Protein AF-A0A8H3G8B2-F1 (afdb_monomer_lite)

pLDDT: mean 86.86, std 11.53, range [39.0, 98.19]

Sequence (282 aa):
MTSINDLHWTSPAAVLTSGQLRQCTKSRAEVMMSVVGATTWYEDYVSKHKHAPPEDNLVLGFYPAAFLKEASQKIGLTFFTAIACDMRFAQGVILLVNNEWKFIDDRKPVGSMLPFTSSKTYIVLPHRIGFSVYSHPAVKTWNLRDDASVCIKQAGVLTPGCFKSPSDHEYNPLKQDILRAPVPIQENVMTLDSEIEGFSGNLEEWLASFSNPQQAPNVAVCLYQQTFYDKGTPAPQTGLLLKELGTVRKTGQKVMLKIGVYLANCRATWDVESTEVDWIVM

Structure (mmCIF, N/CA/C/O backbone):
data_AF-A0A8H3G8B2-F1
#
_entry.id   AF-A0A8H3G8B2-F1
#
loop_
_atom_site.group_PDB
_atom_site.id
_atom_site.type_symbol
_atom_site.label_atom_id
_atom_site.label_alt_id
_atom_site.label_comp_id
_atom_site.label_asym_id
_atom_site.label_entity_id
_atom_site.label_seq_id
_atom_site.pdbx_PDB_ins_code
_atom_site.Cartn_x
_atom_site.Cartn_y
_atom_site.Cartn_z
_atom_site.occupancy
_atom_site.B_iso_or_equiv
_atom_site.auth_seq_id
_atom_site.auth_comp_id
_atom_site.auth_asym_id
_atom_site.auth_atom_id
_atom_site.pdbx_PDB_model_num
ATOM 1 N N . MET A 1 1 ? 16.736 2.406 15.135 1.00 39.00 1 MET A N 1
ATOM 2 C CA . MET A 1 1 ? 16.768 3.156 16.409 1.00 39.00 1 MET A CA 1
ATOM 3 C C . MET A 1 1 ? 16.480 4.608 16.055 1.00 39.00 1 MET A C 1
ATOM 5 O O . MET A 1 1 ? 17.323 5.227 15.428 1.00 39.00 1 MET A O 1
ATOM 9 N N . THR A 1 2 ? 15.266 5.101 16.292 1.00 46.50 2 THR A N 1
ATOM 10 C CA . THR A 1 2 ? 14.891 6.502 16.018 1.00 46.50 2 THR A CA 1
ATOM 11 C C . THR A 1 2 ? 15.427 7.384 17.142 1.00 46.50 2 THR A C 1
ATOM 13 O O . THR A 1 2 ? 15.156 7.100 18.311 1.00 46.50 2 THR A O 1
ATOM 16 N N . SER A 1 3 ? 16.209 8.413 16.813 1.00 51.75 3 SER A N 1
ATOM 17 C CA . SER A 1 3 ? 16.668 9.395 17.797 1.00 51.75 3 SER A CA 1
ATOM 18 C C . SER A 1 3 ? 15.472 10.220 18.277 1.00 51.75 3 SER A C 1
ATOM 20 O O . SER A 1 3 ? 14.523 10.436 17.525 1.00 51.75 3 SER A O 1
ATOM 22 N N . ILE A 1 4 ? 15.499 10.721 19.516 1.00 54.47 4 ILE A N 1
ATOM 23 C CA . ILE A 1 4 ? 14.430 11.590 20.049 1.00 54.47 4 ILE A CA 1
ATOM 24 C C . ILE A 1 4 ? 14.241 12.854 19.186 1.00 54.47 4 ILE A C 1
ATOM 26 O O . ILE A 1 4 ? 13.159 13.432 19.145 1.00 54.47 4 ILE A O 1
ATOM 30 N N . ASN A 1 5 ? 15.282 13.236 18.441 1.00 52.12 5 ASN A N 1
ATOM 31 C CA . ASN A 1 5 ? 15.269 14.365 17.519 1.00 52.12 5 ASN A CA 1
ATOM 32 C C . ASN A 1 5 ? 14.421 14.103 16.262 1.00 52.12 5 ASN A C 1
ATOM 34 O O . ASN A 1 5 ? 13.980 15.058 15.631 1.00 52.12 5 ASN A O 1
ATOM 38 N N . ASP A 1 6 ? 14.112 12.847 15.931 1.00 60.94 6 ASP A N 1
ATOM 39 C CA . ASP A 1 6 ? 13.360 12.476 14.723 1.00 60.94 6 ASP A CA 1
ATOM 40 C C . ASP A 1 6 ? 11.836 12.447 14.955 1.00 60.94 6 ASP A C 1
ATOM 42 O 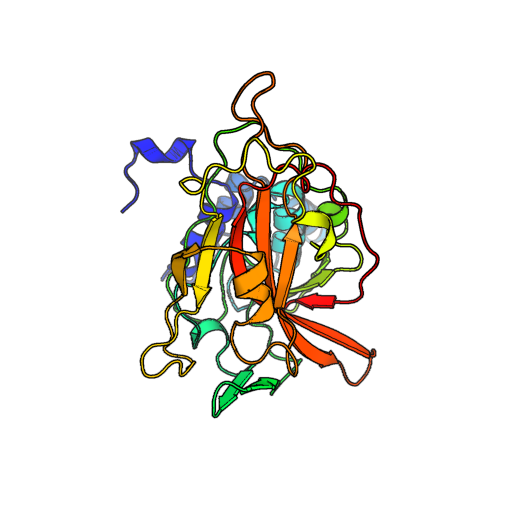O . ASP A 1 6 ? 11.057 12.178 14.037 1.00 60.94 6 ASP A O 1
ATOM 46 N N . LEU A 1 7 ? 11.379 12.753 16.179 1.00 61.06 7 LEU A N 1
ATOM 47 C CA . LEU A 1 7 ? 9.963 12.655 16.555 1.00 61.06 7 LEU A CA 1
ATOM 48 C C . LEU A 1 7 ? 9.063 13.540 15.680 1.00 61.06 7 LEU A C 1
ATOM 50 O O . LEU A 1 7 ? 7.975 13.129 15.291 1.00 61.06 7 LEU A O 1
ATOM 54 N N . HIS A 1 8 ? 9.540 14.732 15.315 1.00 65.25 8 HIS A N 1
ATOM 55 C CA . HIS A 1 8 ? 8.794 15.686 14.487 1.00 65.25 8 HIS A CA 1
ATOM 56 C C . HIS A 1 8 ? 8.632 15.249 13.016 1.00 65.25 8 HIS A C 1
ATOM 58 O O . HIS A 1 8 ? 7.778 15.781 12.301 1.00 65.25 8 HIS A O 1
ATOM 64 N N . TRP A 1 9 ? 9.407 14.253 12.576 1.00 67.56 9 TRP A N 1
ATOM 65 C CA . TRP A 1 9 ? 9.310 13.638 11.247 1.00 67.56 9 TRP A CA 1
ATOM 66 C C . TRP A 1 9 ? 8.486 12.350 11.235 1.00 67.56 9 TRP A C 1
ATOM 68 O O . TRP A 1 9 ? 8.230 11.790 10.167 1.00 67.56 9 TRP A O 1
ATOM 78 N N . THR A 1 10 ? 8.057 11.875 12.405 1.00 77.69 10 THR A N 1
ATOM 79 C CA . THR A 1 10 ? 7.305 10.627 12.519 1.00 77.69 10 THR A CA 1
ATOM 80 C C . THR A 1 10 ? 5.878 10.850 12.028 1.00 77.69 10 THR A C 1
ATOM 82 O O . THR A 1 10 ? 5.129 11.654 12.581 1.00 77.69 10 THR A O 1
ATOM 85 N N . SER A 1 11 ? 5.492 10.149 10.962 1.00 85.56 11 SER A N 1
ATOM 86 C CA . SER A 1 11 ? 4.111 10.179 10.483 1.00 85.56 11 SER A CA 1
ATOM 87 C C . SER A 1 11 ? 3.182 9.487 11.494 1.00 85.56 11 SER A C 1
ATOM 89 O O . SER A 1 11 ? 3.596 8.530 12.156 1.00 85.56 11 SER A O 1
ATOM 91 N N . PRO A 1 12 ? 1.903 9.885 11.596 1.00 88.56 12 PRO A N 1
ATOM 92 C CA . PRO A 1 12 ? 0.938 9.152 12.416 1.00 88.56 12 PRO A CA 1
ATOM 93 C C . PRO A 1 12 ? 0.827 7.662 12.037 1.00 88.56 12 PRO A C 1
ATOM 95 O O . PRO A 1 12 ? 0.619 6.813 12.902 1.00 88.56 12 PRO A O 1
ATOM 98 N N . ALA A 1 13 ? 1.048 7.316 10.763 1.00 89.62 13 ALA A N 1
ATOM 99 C CA . ALA A 1 13 ? 1.085 5.928 10.303 1.00 89.62 13 ALA A CA 1
ATOM 100 C C . ALA A 1 13 ? 2.245 5.127 10.926 1.00 89.62 13 ALA A C 1
ATOM 102 O O . ALA A 1 13 ? 2.063 3.968 11.291 1.00 89.62 13 ALA A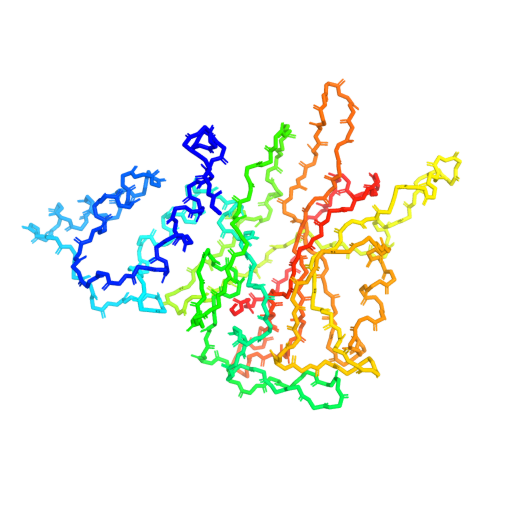 O 1
ATOM 103 N N . ALA A 1 14 ? 3.412 5.744 11.136 1.00 89.50 14 ALA A N 1
ATOM 104 C CA . ALA A 1 14 ? 4.551 5.095 11.788 1.00 89.50 14 ALA A CA 1
ATOM 105 C C . ALA A 1 14 ? 4.279 4.739 13.263 1.00 89.50 14 ALA A C 1
ATOM 107 O O . ALA A 1 14 ? 4.843 3.774 13.791 1.00 89.50 14 ALA A O 1
ATOM 108 N N . VAL A 1 15 ? 3.375 5.468 13.929 1.00 89.19 15 VAL A N 1
ATOM 109 C CA . VAL A 1 15 ? 2.916 5.130 15.286 1.00 89.19 15 VAL A CA 1
ATOM 110 C C . VAL A 1 15 ? 2.114 3.829 15.270 1.00 89.19 15 VAL A C 1
ATOM 112 O O . VAL A 1 15 ? 2.304 2.991 16.154 1.00 89.19 15 VAL A O 1
ATOM 115 N N . LEU A 1 16 ? 1.278 3.623 14.246 1.00 90.69 16 LEU A N 1
ATOM 116 C CA . LEU A 1 16 ? 0.542 2.371 14.044 1.00 90.69 16 LEU A CA 1
ATOM 117 C C . LEU A 1 16 ? 1.490 1.203 13.753 1.00 90.69 16 LEU A C 1
ATOM 119 O O . LEU A 1 16 ? 1.361 0.148 14.369 1.00 90.69 16 LEU A O 1
ATOM 123 N N . THR A 1 17 ? 2.507 1.410 12.912 1.00 89.25 17 THR A N 1
ATOM 124 C CA . THR A 1 17 ? 3.545 0.396 12.658 1.00 89.25 17 THR A CA 1
ATOM 125 C C . THR A 1 17 ? 4.297 0.010 13.924 1.00 89.25 17 THR A C 1
ATOM 127 O O . THR A 1 17 ? 4.488 -1.168 14.218 1.00 89.25 17 THR A O 1
ATOM 130 N N . SER A 1 18 ? 4.658 0.996 14.746 1.00 85.38 18 SER A N 1
ATOM 131 C CA . SER A 1 18 ? 5.301 0.748 16.042 1.00 85.38 18 SER A CA 1
ATOM 132 C C . SER A 1 18 ? 4.390 -0.005 17.021 1.00 85.38 18 SER A C 1
ATOM 134 O O . SER A 1 18 ? 4.861 -0.579 18.004 1.00 85.38 18 SER A O 1
ATOM 136 N N . GLY A 1 19 ? 3.079 -0.014 16.770 1.00 82.25 19 GLY A N 1
ATOM 137 C CA . GLY A 1 19 ? 2.109 -0.813 17.504 1.00 82.25 19 GLY A CA 1
ATOM 138 C C . GLY A 1 19 ? 2.283 -2.316 17.325 1.00 82.25 19 GLY A C 1
ATOM 139 O O . GLY A 1 19 ? 2.116 -3.051 18.296 1.00 82.25 19 GLY A O 1
ATOM 140 N N . GLN A 1 20 ? 2.690 -2.766 16.136 1.00 82.44 20 GLN A N 1
ATOM 141 C CA . GLN A 1 20 ? 2.867 -4.187 15.831 1.00 82.44 20 GLN A CA 1
ATOM 142 C C . GLN A 1 20 ? 3.978 -4.845 16.662 1.00 82.44 20 GLN A C 1
ATOM 144 O O . GLN A 1 20 ? 3.892 -6.021 17.005 1.00 82.44 20 GLN A O 1
ATOM 149 N N . LEU A 1 21 ? 5.018 -4.089 17.018 1.00 78.00 21 LEU A N 1
ATOM 150 C CA . LEU A 1 21 ? 6.176 -4.595 17.766 1.00 78.00 21 LEU A CA 1
ATOM 151 C C . LEU A 1 21 ? 5.922 -4.725 19.277 1.00 78.00 21 LEU A C 1
ATOM 153 O O . LEU A 1 21 ? 6.837 -5.025 20.046 1.00 78.00 21 LEU A O 1
ATOM 157 N N . ARG A 1 22 ? 4.699 -4.458 19.739 1.00 73.19 22 ARG A N 1
ATOM 158 C CA . ARG A 1 22 ? 4.387 -4.412 21.168 1.00 73.19 22 ARG A CA 1
ATOM 159 C C . ARG A 1 22 ? 4.204 -5.807 21.756 1.00 73.19 22 ARG A C 1
ATOM 161 O O . ARG A 1 22 ? 3.664 -6.708 21.129 1.00 73.19 22 ARG A O 1
ATOM 168 N N . GLN A 1 23 ? 4.608 -5.938 23.018 1.00 67.75 23 GLN A N 1
ATOM 169 C CA . GLN A 1 23 ? 4.431 -7.148 23.832 1.00 67.75 23 GLN A CA 1
ATOM 170 C C . GLN A 1 23 ? 3.303 -7.008 24.872 1.00 67.75 23 GLN A C 1
ATOM 172 O O . GLN A 1 23 ? 2.973 -7.964 25.568 1.00 67.75 23 GLN A O 1
ATOM 177 N N . CYS A 1 24 ? 2.715 -5.816 25.008 1.00 64.75 24 CYS A N 1
ATOM 178 C CA . CYS A 1 24 ? 1.677 -5.542 26.001 1.00 64.75 24 CYS A CA 1
ATOM 179 C C . CYS A 1 24 ? 0.289 -5.949 25.486 1.00 64.75 24 CYS A C 1
ATOM 181 O O . CYS A 1 24 ? -0.080 -5.584 24.376 1.00 64.75 24 CYS A O 1
ATOM 183 N N . THR A 1 25 ? -0.501 -6.612 26.334 1.00 63.09 25 THR A N 1
ATOM 184 C CA . THR A 1 25 ? -1.836 -7.158 26.013 1.00 63.09 25 THR A CA 1
ATOM 185 C C . THR A 1 25 ? -3.014 -6.308 26.508 1.00 63.09 25 THR A C 1
ATOM 187 O O . THR A 1 25 ? -4.161 -6.705 26.346 1.00 63.09 25 THR A O 1
ATOM 190 N N . LYS A 1 26 ? -2.762 -5.161 27.157 1.00 67.44 26 LYS A N 1
ATOM 191 C CA . LYS A 1 26 ? -3.815 -4.283 27.705 1.00 67.44 26 LYS A CA 1
ATOM 192 C C . LYS A 1 26 ? -4.237 -3.200 26.708 1.00 67.44 26 LYS A C 1
ATOM 194 O O . LYS A 1 26 ? -3.379 -2.649 26.014 1.00 67.44 26 LYS A O 1
ATOM 199 N N . SER A 1 27 ? -5.518 -2.827 26.759 1.00 61.59 27 SER A N 1
ATOM 200 C CA . SER A 1 27 ? -6.115 -1.765 25.944 1.00 61.59 27 SER A CA 1
ATOM 201 C C . SER A 1 27 ? -5.362 -0.437 26.064 1.00 61.59 27 SER A C 1
ATOM 203 O O . SER A 1 27 ? -5.154 0.096 27.157 1.00 61.59 27 SER A O 1
ATOM 205 N N . ARG A 1 28 ? -4.931 0.096 24.917 1.00 67.31 28 ARG A N 1
ATOM 206 C CA . ARG A 1 28 ? -4.391 1.460 24.754 1.00 67.31 28 ARG A CA 1
ATOM 207 C C . ARG A 1 28 ? -4.939 2.130 23.504 1.00 67.31 28 ARG A C 1
ATOM 209 O O . ARG A 1 28 ? -4.284 3.020 22.953 1.00 67.31 28 ARG A O 1
ATOM 216 N N . ALA A 1 29 ? -6.114 1.689 23.055 1.00 69.19 29 ALA A N 1
ATOM 217 C CA . ALA A 1 29 ? -6.798 2.315 21.938 1.00 69.19 29 ALA A CA 1
ATOM 218 C C . ALA A 1 29 ? -6.823 3.838 22.150 1.00 69.19 29 ALA A C 1
ATOM 220 O O . ALA A 1 29 ? -6.383 4.563 21.269 1.00 69.19 29 ALA A O 1
ATOM 221 N N . GLU A 1 30 ? -7.163 4.308 23.360 1.00 72.06 30 GLU A N 1
ATOM 222 C CA . GLU A 1 30 ? -7.220 5.734 23.748 1.00 72.06 30 GLU A CA 1
ATOM 223 C C . GLU A 1 30 ? -5.955 6.534 23.409 1.00 72.06 30 GLU A C 1
ATOM 225 O O . GLU A 1 30 ? -6.019 7.560 22.730 1.00 72.06 30 GLU A O 1
ATOM 230 N N . VAL A 1 31 ? -4.781 6.027 23.793 1.00 79.12 31 VAL A N 1
ATOM 231 C CA . VAL A 1 31 ? -3.506 6.721 23.556 1.00 79.12 31 VAL A CA 1
ATOM 232 C C . VAL A 1 31 ? -3.155 6.738 22.068 1.00 79.12 31 VAL A C 1
ATOM 234 O O . VAL A 1 31 ? -2.718 7.760 21.546 1.00 79.12 31 VAL A O 1
ATOM 237 N N . MET A 1 32 ? -3.349 5.617 21.367 1.00 84.12 32 MET A N 1
ATOM 238 C CA . MET A 1 32 ? -3.035 5.532 19.934 1.00 84.12 32 MET A CA 1
ATOM 239 C C . MET A 1 32 ? -3.980 6.398 19.102 1.00 84.12 32 MET A C 1
ATOM 241 O O . MET A 1 32 ? -3.535 7.080 18.183 1.00 84.12 32 MET A O 1
ATOM 245 N N . MET A 1 33 ? -5.264 6.413 19.460 1.00 83.88 33 MET A N 1
ATOM 246 C CA . MET A 1 33 ? -6.271 7.269 18.845 1.00 83.88 33 MET A CA 1
ATOM 247 C C . MET A 1 33 ? -5.938 8.741 18.994 1.00 83.88 33 MET A C 1
ATOM 249 O O . MET A 1 33 ? -6.015 9.467 18.009 1.00 83.88 33 MET A O 1
ATOM 253 N N . SER A 1 34 ? -5.528 9.170 20.191 1.00 84.69 34 SER A N 1
ATOM 254 C CA . SER A 1 34 ? -5.152 10.561 20.439 1.00 84.69 34 SER A CA 1
ATOM 255 C C . SER A 1 34 ? -3.981 10.996 19.553 1.00 84.69 34 SER A C 1
ATOM 257 O O . SER A 1 34 ? -4.050 12.040 18.911 1.00 84.69 34 SER A O 1
ATOM 259 N N . VAL A 1 35 ? -2.944 10.158 19.437 1.00 86.62 35 VAL A N 1
ATOM 260 C CA . VAL A 1 35 ? -1.758 10.464 18.618 1.00 86.62 35 VAL A CA 1
ATOM 261 C C . VAL A 1 35 ? -2.081 10.492 17.122 1.00 86.62 35 VAL A C 1
ATOM 263 O O . VAL A 1 35 ? -1.561 11.332 16.392 1.00 86.62 35 VAL A O 1
ATOM 266 N N . VAL A 1 36 ? -2.940 9.585 16.655 1.00 89.50 36 VAL A N 1
ATOM 267 C CA . VAL A 1 36 ? -3.378 9.540 15.251 1.00 89.50 36 VAL A CA 1
ATOM 268 C C . VAL A 1 36 ? -4.429 10.615 14.941 1.00 89.50 36 VAL A C 1
ATOM 270 O O . VAL A 1 36 ? -4.658 10.948 13.780 1.00 89.50 36 VAL A O 1
ATOM 273 N N . GLY A 1 37 ? -5.068 11.169 15.971 1.00 91.00 37 GLY A N 1
ATOM 274 C CA . GLY A 1 37 ? -6.208 12.069 15.851 1.00 91.00 37 GLY A CA 1
ATOM 275 C C . GLY A 1 37 ? -7.513 11.359 15.480 1.00 91.00 37 GLY A C 1
ATOM 276 O O . GLY A 1 37 ? -8.455 12.033 15.075 1.00 91.00 37 GLY A O 1
ATOM 277 N N . ALA A 1 38 ? -7.590 10.028 15.592 1.00 93.12 38 ALA A N 1
ATOM 278 C CA . ALA A 1 38 ? -8.752 9.217 15.216 1.00 93.12 38 ALA A CA 1
ATOM 279 C C . ALA A 1 38 ? -9.595 8.804 16.438 1.00 93.12 38 ALA A C 1
ATOM 281 O O . ALA A 1 38 ? -9.599 7.637 16.834 1.00 93.12 38 ALA A O 1
ATOM 282 N N . THR A 1 39 ? -10.247 9.783 17.071 1.00 94.56 39 THR A N 1
ATOM 283 C CA . THR A 1 39 ? -11.034 9.616 18.305 1.00 94.56 39 THR A CA 1
ATOM 284 C C . THR A 1 39 ? -12.544 9.519 18.080 1.00 94.56 39 THR A C 1
ATOM 286 O O . THR A 1 39 ? -13.255 9.068 18.978 1.00 94.56 39 THR A O 1
ATOM 289 N N . THR A 1 40 ? -13.049 9.896 16.902 1.00 95.44 40 THR A N 1
ATOM 290 C CA . THR A 1 40 ? -14.486 10.092 16.660 1.00 95.44 40 THR A CA 1
ATOM 291 C C . THR A 1 40 ? -15.269 8.790 16.832 1.00 95.44 40 THR A C 1
ATOM 293 O O . THR A 1 40 ? -16.264 8.762 17.547 1.00 95.44 40 THR A O 1
ATOM 296 N N . TRP A 1 41 ? -14.776 7.674 16.294 1.00 92.75 41 TRP A N 1
ATOM 297 C CA . TRP A 1 41 ? -15.406 6.358 16.422 1.00 92.75 41 TRP A CA 1
ATOM 298 C C . TRP A 1 41 ? -15.556 5.909 17.883 1.00 92.75 41 TRP A C 1
ATOM 300 O O . TRP A 1 41 ? -16.526 5.236 18.236 1.00 92.75 41 TRP A O 1
ATOM 310 N N . TYR A 1 42 ? -14.592 6.263 18.736 1.00 92.75 42 TYR A N 1
ATOM 311 C CA . TYR A 1 42 ? -14.590 5.898 20.148 1.00 92.75 42 TYR A CA 1
ATOM 312 C C . TYR A 1 42 ? -15.550 6.780 20.935 1.00 92.75 42 TYR A C 1
ATOM 314 O O . TYR A 1 42 ? -16.335 6.270 21.733 1.00 92.75 42 TYR A O 1
ATOM 322 N N . GLU A 1 43 ? -15.526 8.089 20.679 1.00 93.94 43 GLU A N 1
ATOM 323 C CA . GLU A 1 43 ? -16.464 9.054 21.254 1.00 93.94 43 GLU A CA 1
ATOM 324 C C . GLU A 1 43 ? -17.914 8.683 20.911 1.00 93.94 43 GLU A C 1
ATOM 326 O O . GLU A 1 43 ? -18.758 8.599 21.808 1.00 93.94 43 GLU A O 1
ATOM 331 N N . ASP A 1 44 ? -18.184 8.353 19.646 1.00 94.38 44 ASP A N 1
ATOM 332 C CA . ASP A 1 44 ? -19.491 7.890 19.174 1.00 94.38 44 ASP A CA 1
ATOM 333 C C . ASP A 1 44 ? -19.924 6.604 19.890 1.00 94.38 44 ASP A C 1
ATOM 335 O O . ASP A 1 44 ? -21.068 6.481 20.351 1.00 94.38 44 ASP A O 1
ATOM 339 N N . TYR A 1 45 ? -19.003 5.644 20.040 1.00 94.00 45 TYR A N 1
ATOM 340 C CA . TYR A 1 45 ? -19.280 4.394 20.738 1.00 94.00 45 TYR A CA 1
ATOM 341 C C . TYR A 1 45 ? -19.619 4.630 22.214 1.00 94.00 45 TYR A C 1
ATOM 343 O O . TYR A 1 45 ? -20.641 4.130 22.694 1.00 94.00 45 TYR A O 1
ATOM 351 N N . VAL A 1 46 ? -18.792 5.393 22.934 1.00 94.19 46 VAL A N 1
ATOM 352 C CA . VAL A 1 46 ? -18.969 5.681 24.366 1.00 94.19 46 VAL A CA 1
ATOM 353 C C . VAL A 1 46 ? -20.234 6.499 24.602 1.00 94.19 46 VAL A C 1
ATOM 355 O O . VAL A 1 46 ? -20.987 6.212 25.534 1.00 94.19 46 VAL A O 1
ATOM 358 N N . SER A 1 47 ? -20.518 7.480 23.744 1.00 96.06 47 SER A N 1
ATOM 359 C CA . SER A 1 47 ? -2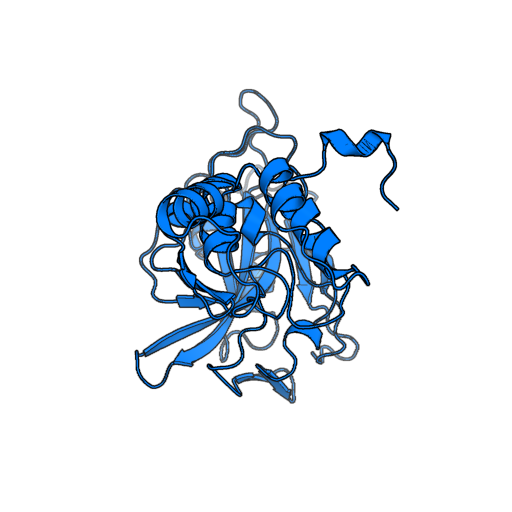1.739 8.282 23.823 1.00 96.06 47 SER A CA 1
ATOM 360 C C . SER A 1 47 ? -22.990 7.400 23.769 1.00 96.06 47 SER A C 1
ATOM 362 O O . SER A 1 47 ? -23.910 7.585 24.576 1.00 96.06 47 SER A O 1
ATOM 364 N N . LYS A 1 48 ? -22.987 6.386 22.893 1.00 96.81 48 LYS A N 1
ATOM 365 C CA . LYS A 1 48 ? -24.103 5.457 22.693 1.00 96.81 48 LYS A CA 1
ATOM 366 C C . LYS A 1 48 ? -24.200 4.356 23.757 1.00 96.81 48 LYS A C 1
ATOM 368 O O . LYS A 1 48 ? -25.302 4.077 24.218 1.00 96.81 48 LYS A O 1
ATOM 373 N N . HIS A 1 49 ? -23.086 3.741 24.152 1.00 95.69 49 HIS A N 1
ATOM 374 C CA . HIS A 1 49 ? -23.087 2.529 24.991 1.00 95.69 49 HIS A CA 1
ATOM 375 C C . HIS A 1 49 ? -22.673 2.773 26.449 1.00 95.69 49 HIS A C 1
ATOM 377 O O . HIS A 1 49 ? -22.831 1.889 27.283 1.00 95.69 49 HIS A O 1
ATOM 383 N N . LYS A 1 50 ? -22.170 3.970 26.779 1.00 95.56 50 LYS A N 1
ATOM 384 C CA . LYS A 1 50 ? -21.717 4.370 28.127 1.00 95.56 50 LYS A CA 1
ATOM 385 C C . LYS A 1 50 ? -20.569 3.524 28.698 1.00 95.56 50 LYS A C 1
ATOM 387 O O . LYS A 1 50 ? -20.338 3.532 29.903 1.00 95.56 50 LYS A O 1
ATOM 392 N N . HIS A 1 51 ? -19.823 2.835 27.839 1.00 91.50 51 HIS A N 1
ATOM 393 C CA . HIS A 1 51 ? -18.594 2.120 28.175 1.00 91.50 51 HIS A CA 1
ATOM 394 C C . HIS A 1 51 ? -17.638 2.115 26.974 1.00 91.50 51 HIS A C 1
ATOM 396 O O . HIS A 1 51 ? -18.039 2.448 25.857 1.00 91.50 51 HIS A O 1
ATOM 402 N N . ALA A 1 52 ? -16.377 1.738 27.200 1.00 89.12 52 ALA A N 1
ATOM 403 C CA . ALA A 1 52 ? -15.380 1.624 26.138 1.00 89.12 52 ALA A CA 1
ATOM 404 C C . ALA A 1 52 ? -15.762 0.527 25.116 1.00 89.12 52 ALA A C 1
ATOM 406 O O . ALA A 1 52 ? -16.348 -0.487 25.514 1.00 89.12 52 ALA A O 1
ATOM 407 N N . PRO A 1 53 ? -15.445 0.704 23.820 1.00 88.31 53 PRO A N 1
ATOM 408 C CA . PRO A 1 53 ? -15.634 -0.322 22.805 1.00 88.31 53 PRO A CA 1
ATOM 409 C C . PRO A 1 53 ? -14.886 -1.610 23.164 1.00 88.31 53 PRO A C 1
ATOM 411 O O . PRO A 1 53 ? -13.763 -1.542 23.672 1.00 88.31 53 PRO A O 1
ATOM 414 N N . PRO A 1 54 ? -15.494 -2.780 22.910 1.00 86.25 54 PRO A N 1
ATOM 415 C CA . PRO A 1 54 ? -14.827 -4.053 23.113 1.00 86.25 54 PRO A CA 1
ATOM 416 C C . PRO A 1 54 ? -13.676 -4.228 22.111 1.00 86.25 54 PRO A C 1
ATOM 418 O O . PRO A 1 54 ? -13.690 -3.688 21.003 1.00 86.25 54 PRO A O 1
ATOM 421 N N . GLU A 1 55 ? -12.664 -4.995 22.512 1.00 81.88 55 GLU A N 1
ATOM 422 C CA . GLU A 1 55 ? -11.491 -5.321 21.686 1.00 81.88 55 GLU A CA 1
ATOM 423 C C . GLU A 1 55 ? -11.624 -6.702 21.016 1.0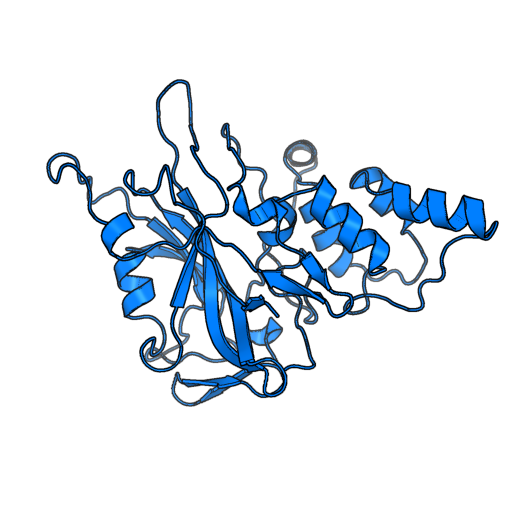0 81.88 55 GLU A C 1
ATOM 425 O O . GLU A 1 55 ? -10.637 -7.395 20.797 1.00 81.88 55 GLU A O 1
ATOM 430 N N . ASP A 1 56 ? -12.847 -7.137 20.707 1.00 77.88 56 ASP A N 1
ATOM 431 C CA . ASP A 1 56 ? -13.171 -8.492 20.238 1.00 77.88 56 ASP A CA 1
ATOM 432 C C . ASP A 1 56 ? -13.248 -8.643 18.705 1.00 77.88 56 ASP A C 1
ATOM 434 O O . ASP A 1 56 ? -13.515 -9.730 18.197 1.00 77.88 56 ASP A O 1
ATOM 438 N N . ASN A 1 57 ? -12.920 -7.595 17.945 1.00 83.38 57 ASN A N 1
ATOM 439 C CA . ASN A 1 57 ? -12.868 -7.628 16.480 1.00 83.38 57 ASN A CA 1
ATOM 440 C C . ASN A 1 57 ? -11.650 -6.857 15.943 1.00 83.38 57 ASN A C 1
ATOM 442 O O . ASN A 1 57 ? -11.764 -5.784 15.339 1.00 83.38 57 ASN A O 1
ATOM 446 N N . LEU A 1 58 ? -10.462 -7.378 16.251 1.00 90.00 58 LEU A N 1
ATOM 447 C CA . LEU A 1 58 ? -9.196 -6.762 15.869 1.00 90.00 58 LEU A CA 1
ATOM 448 C C . LEU A 1 58 ? -8.768 -7.205 14.471 1.00 90.00 58 LEU A C 1
ATOM 450 O O . LEU A 1 58 ? -8.545 -8.387 14.206 1.00 90.00 58 LEU A O 1
ATOM 454 N N . VAL A 1 59 ? -8.545 -6.228 13.602 1.00 91.69 59 VAL A N 1
ATOM 455 C CA . VAL A 1 59 ? -7.970 -6.421 12.275 1.00 91.69 59 VAL A CA 1
ATOM 456 C C . VAL A 1 59 ? -6.531 -6.901 12.434 1.00 91.69 59 VAL A C 1
ATOM 458 O O . VAL A 1 59 ? -5.698 -6.225 13.047 1.00 91.69 59 VAL A O 1
ATOM 461 N N . LEU A 1 60 ? -6.271 -8.109 11.930 1.00 91.06 60 LEU A N 1
ATOM 462 C CA . LEU A 1 60 ? -5.008 -8.843 12.084 1.00 91.06 60 LEU A CA 1
ATOM 463 C C . LEU A 1 60 ? -4.545 -8.989 13.547 1.00 91.06 60 LEU A C 1
ATOM 465 O O . LEU A 1 60 ? -3.363 -9.195 13.804 1.00 91.06 60 LEU A O 1
ATOM 469 N N . GLY A 1 61 ? -5.464 -8.883 14.513 1.00 89.25 61 GLY A N 1
ATOM 470 C CA . GLY A 1 61 ? -5.144 -8.969 15.939 1.00 89.25 61 GLY A CA 1
ATOM 471 C C . GLY A 1 61 ? -4.572 -7.692 16.568 1.00 89.25 61 GLY A C 1
ATOM 472 O O . GLY A 1 61 ? -4.173 -7.745 17.728 1.00 89.25 61 GLY A O 1
ATOM 473 N N . PHE A 1 62 ? -4.528 -6.557 15.855 1.00 88.38 62 PHE A N 1
ATOM 474 C CA . PHE A 1 62 ? -3.900 -5.329 16.370 1.00 88.38 62 PHE A CA 1
ATOM 475 C C . PHE A 1 62 ? -4.886 -4.237 16.773 1.00 88.38 62 PHE A C 1
ATOM 477 O O . PHE A 1 62 ? -4.765 -3.669 17.858 1.00 88.38 62 PHE A O 1
ATOM 484 N N . TYR A 1 63 ? -5.841 -3.909 15.903 1.00 90.38 63 TYR A N 1
ATOM 485 C CA . TYR A 1 63 ? -6.668 -2.717 16.075 1.00 90.38 63 TYR A CA 1
ATOM 486 C C . TYR A 1 63 ? -8.124 -2.945 15.665 1.00 90.38 63 TYR A C 1
ATOM 488 O O . TYR A 1 63 ? -8.361 -3.658 14.690 1.00 90.38 63 TYR A O 1
ATOM 496 N N . PRO A 1 64 ? -9.102 -2.303 16.330 1.00 91.69 64 PRO A N 1
ATOM 497 C CA . PRO A 1 64 ? -10.497 -2.362 15.902 1.00 91.69 64 PRO A CA 1
ATOM 498 C C . PRO A 1 64 ? -10.687 -1.837 14.472 1.00 91.69 64 PRO A C 1
ATOM 500 O O . PRO A 1 64 ? -10.107 -0.818 14.091 1.00 91.69 64 PRO A O 1
ATOM 503 N N . ALA A 1 65 ? -11.555 -2.481 13.689 1.00 92.88 65 ALA A N 1
ATOM 504 C CA . ALA A 1 65 ? -11.809 -2.081 12.301 1.00 92.88 65 ALA A CA 1
ATOM 505 C C . ALA A 1 65 ? -12.325 -0.635 12.171 1.00 92.88 65 ALA A C 1
ATOM 507 O O . ALA A 1 65 ? -11.894 0.104 11.286 1.00 92.88 65 ALA A O 1
ATOM 508 N N . ALA A 1 66 ? -13.206 -0.205 13.082 1.00 92.88 66 ALA A N 1
ATOM 509 C CA . ALA A 1 66 ? -13.747 1.156 13.095 1.00 92.88 66 ALA A CA 1
ATOM 510 C C . ALA A 1 66 ? -12.646 2.217 13.266 1.00 92.88 66 ALA A C 1
ATOM 512 O O . ALA A 1 66 ? -12.609 3.189 12.512 1.00 92.88 66 ALA A O 1
ATOM 513 N N . PHE A 1 67 ? -11.701 1.974 14.182 1.00 93.31 67 PHE A N 1
ATOM 514 C CA . PHE A 1 67 ? -10.535 2.834 14.370 1.00 93.31 67 PHE A CA 1
ATOM 515 C C . PHE A 1 67 ? -9.709 2.957 13.095 1.00 93.31 67 PHE A C 1
ATOM 517 O O . PHE A 1 67 ? -9.351 4.060 12.697 1.00 93.31 67 PHE A O 1
ATOM 524 N N . LEU A 1 68 ? -9.401 1.834 12.441 1.00 94.62 68 LEU A N 1
ATOM 525 C CA . LEU A 1 68 ? -8.544 1.849 11.259 1.00 94.62 68 LEU A CA 1
ATOM 526 C C . LEU A 1 68 ? -9.197 2.547 10.069 1.00 94.62 68 LEU A C 1
ATOM 528 O O . LEU A 1 68 ? -8.500 3.218 9.313 1.00 94.62 68 LEU A O 1
ATOM 532 N N . LYS A 1 69 ? -10.520 2.428 9.912 1.00 95.69 69 LYS A N 1
ATOM 533 C CA . LYS A 1 69 ? -11.259 3.166 8.881 1.00 95.69 69 LYS A CA 1
ATOM 534 C C . LYS A 1 69 ? -11.107 4.670 9.087 1.00 95.69 69 LYS A C 1
ATOM 536 O O . LYS A 1 69 ? -10.672 5.357 8.165 1.00 95.69 69 LYS A O 1
ATOM 541 N N . GLU A 1 70 ? -11.352 5.165 10.299 1.00 95.56 70 GLU A N 1
ATOM 542 C CA . GLU A 1 70 ? -11.158 6.584 10.618 1.00 95.56 70 GLU A CA 1
ATOM 543 C C . GLU A 1 70 ? -9.688 7.012 10.481 1.00 95.56 70 GLU A C 1
ATOM 545 O O . GLU A 1 70 ? -9.391 8.045 9.878 1.00 95.56 70 GLU A O 1
ATOM 550 N N . ALA A 1 71 ? -8.753 6.203 10.987 1.00 95.25 71 ALA A N 1
ATOM 551 C CA . ALA A 1 71 ? -7.323 6.467 10.888 1.00 95.25 71 ALA A CA 1
ATOM 552 C C . ALA A 1 71 ? -6.874 6.574 9.426 1.00 95.25 71 ALA A C 1
ATOM 554 O O . ALA A 1 71 ? -6.169 7.516 9.082 1.00 95.25 71 ALA A O 1
ATOM 555 N N . SER A 1 72 ? -7.318 5.670 8.548 1.00 95.44 72 SER A N 1
ATOM 556 C CA . SER A 1 72 ? -6.978 5.711 7.121 1.00 95.44 72 SER A CA 1
ATOM 557 C C . SER A 1 72 ? -7.464 6.997 6.442 1.00 95.44 72 SER A C 1
ATOM 559 O O . SER A 1 72 ? -6.741 7.576 5.634 1.00 95.44 72 SER A O 1
ATOM 561 N N . GLN A 1 73 ? -8.637 7.506 6.832 1.00 94.06 73 GLN A N 1
ATOM 562 C CA . GLN A 1 73 ? -9.190 8.755 6.307 1.00 94.06 73 GLN A CA 1
ATOM 563 C C . GLN A 1 73 ? -8.428 9.985 6.815 1.00 94.06 73 GLN A C 1
ATOM 565 O O . GLN A 1 73 ? -8.139 10.888 6.033 1.00 94.06 73 GLN A O 1
ATOM 570 N N . LYS A 1 74 ? -8.077 10.021 8.108 1.00 93.19 74 LYS A N 1
ATOM 571 C CA . LYS A 1 74 ? -7.379 11.162 8.730 1.00 93.19 74 LYS A CA 1
ATOM 572 C C . LYS A 1 74 ? -5.895 11.229 8.372 1.00 93.19 74 LYS A C 1
ATOM 574 O O . LYS A 1 74 ? -5.363 12.312 8.150 1.00 93.19 74 LYS A O 1
ATOM 579 N N . ILE A 1 75 ? -5.230 10.079 8.301 1.00 92.44 75 ILE A N 1
ATOM 580 C CA . ILE A 1 75 ? -3.823 9.961 7.895 1.00 92.44 75 ILE A CA 1
ATOM 581 C C . ILE A 1 75 ? -3.678 10.151 6.376 1.00 92.44 75 ILE A C 1
ATOM 583 O O . ILE A 1 75 ? -2.655 10.651 5.895 1.00 92.44 75 ILE A O 1
ATOM 587 N N . GLY A 1 76 ? -4.695 9.746 5.614 1.00 92.06 76 GLY A N 1
ATOM 588 C CA . GLY A 1 76 ? -4.693 9.789 4.160 1.00 92.06 76 GLY A CA 1
ATOM 589 C C . GLY A 1 76 ? -3.704 8.792 3.563 1.00 92.06 76 GLY A C 1
ATOM 590 O O . GLY A 1 76 ? -3.455 7.718 4.108 1.00 92.06 76 GLY A O 1
ATOM 591 N N . LEU A 1 77 ? -3.097 9.156 2.432 1.00 91.75 77 LEU A N 1
ATOM 592 C CA . LEU A 1 77 ? -2.275 8.236 1.640 1.00 91.75 77 LEU A CA 1
ATOM 593 C C . LEU A 1 77 ? -1.116 7.593 2.416 1.00 91.75 77 LEU A C 1
ATOM 595 O O . LEU A 1 77 ? -0.711 6.482 2.085 1.00 91.75 77 LEU A O 1
ATOM 599 N N . THR A 1 78 ? -0.564 8.274 3.434 1.00 92.06 78 THR A N 1
ATOM 600 C CA . THR A 1 78 ? 0.621 7.772 4.161 1.00 92.06 78 THR A CA 1
ATOM 601 C C . THR A 1 78 ? 0.292 6.542 4.998 1.00 92.06 78 THR A C 1
ATOM 603 O O . THR A 1 78 ? 1.185 5.778 5.352 1.00 92.06 78 THR A O 1
ATOM 606 N N . PHE A 1 79 ? -0.996 6.296 5.243 1.00 94.44 79 PHE A N 1
ATOM 607 C CA . PHE A 1 79 ? -1.488 5.056 5.821 1.00 94.44 79 PHE A CA 1
ATOM 608 C C . PHE A 1 79 ? -1.106 3.841 4.966 1.00 94.44 79 PHE A C 1
ATOM 610 O O . PHE A 1 79 ? -0.767 2.793 5.506 1.00 94.44 79 PHE A O 1
ATOM 617 N N . PHE A 1 80 ? -1.099 4.007 3.640 1.00 95.31 80 PHE A N 1
ATOM 618 C CA . PHE A 1 80 ? -0.902 2.927 2.677 1.00 95.31 80 PHE A CA 1
ATOM 619 C C . PHE A 1 80 ? 0.553 2.731 2.236 1.00 95.31 80 PHE A C 1
ATOM 621 O O . PHE A 1 80 ? 0.827 1.896 1.373 1.00 95.31 80 PHE A O 1
ATOM 628 N N . THR A 1 81 ? 1.515 3.491 2.774 1.00 93.00 81 THR A N 1
ATOM 629 C CA . THR A 1 81 ? 2.903 3.483 2.274 1.00 93.00 81 THR A CA 1
ATOM 630 C C . THR A 1 81 ? 3.843 2.548 3.024 1.00 93.00 81 THR A C 1
ATOM 632 O O . THR A 1 81 ? 4.909 2.273 2.488 1.00 93.00 81 THR A O 1
ATOM 635 N N . ALA A 1 82 ? 3.464 1.991 4.177 1.00 92.69 82 ALA A N 1
ATOM 636 C CA . ALA A 1 82 ? 4.311 1.066 4.941 1.00 92.69 82 ALA A CA 1
ATOM 637 C C . ALA A 1 82 ? 4.607 -0.226 4.167 1.00 92.69 82 ALA A C 1
ATOM 639 O O . ALA A 1 82 ? 3.733 -0.734 3.471 1.00 92.69 82 ALA A O 1
ATOM 640 N N . ILE A 1 83 ? 5.823 -0.762 4.258 1.00 91.88 83 ILE A N 1
ATOM 641 C CA . ILE A 1 83 ? 6.241 -1.932 3.463 1.00 91.88 83 ILE A CA 1
ATOM 642 C C . ILE A 1 83 ? 6.930 -2.933 4.374 1.00 91.88 83 ILE A C 1
ATOM 644 O O . ILE A 1 83 ? 7.820 -2.553 5.133 1.00 91.88 83 ILE A O 1
ATOM 648 N N . ALA A 1 84 ? 6.536 -4.199 4.284 1.00 92.69 84 ALA A N 1
ATOM 649 C CA . ALA A 1 84 ? 7.259 -5.296 4.913 1.00 92.69 84 ALA A CA 1
ATOM 650 C C . ALA A 1 84 ? 8.679 -5.422 4.339 1.00 92.69 84 ALA A C 1
ATOM 652 O O . ALA A 1 84 ? 8.899 -5.152 3.165 1.00 92.69 84 ALA A O 1
ATOM 653 N N . CYS A 1 85 ? 9.641 -5.854 5.147 1.00 92.50 85 CYS A N 1
ATOM 654 C CA . CYS A 1 85 ? 11.027 -6.005 4.699 1.00 92.50 85 CYS A CA 1
ATOM 655 C C . CYS A 1 85 ? 11.298 -7.321 3.954 1.00 92.50 85 CYS A C 1
ATOM 657 O O . CYS A 1 85 ? 12.381 -7.478 3.406 1.00 92.50 85 CYS A O 1
ATOM 659 N N . ASP A 1 86 ? 10.361 -8.267 3.935 1.00 93.12 86 ASP A N 1
ATOM 660 C CA . ASP A 1 86 ? 10.532 -9.569 3.284 1.00 93.12 86 ASP A CA 1
ATOM 661 C C . ASP A 1 86 ? 9.189 -10.162 2.863 1.00 93.12 86 ASP A C 1
ATOM 663 O O . ASP A 1 86 ? 8.162 -9.818 3.438 1.00 93.12 86 ASP A O 1
ATOM 667 N N . MET A 1 87 ? 9.189 -11.081 1.899 1.00 94.19 87 MET A N 1
ATOM 668 C CA . MET A 1 87 ? 7.977 -11.667 1.317 1.00 94.19 87 MET A CA 1
ATOM 669 C C . MET A 1 87 ? 7.194 -12.612 2.244 1.00 94.19 87 MET A C 1
ATOM 671 O O . MET A 1 87 ? 6.077 -13.012 1.894 1.00 94.19 87 MET A O 1
ATOM 675 N N . ARG A 1 88 ? 7.680 -12.935 3.452 1.00 93.25 88 ARG A N 1
ATOM 676 C CA . ARG A 1 88 ? 6.966 -13.828 4.386 1.00 93.25 88 ARG A CA 1
ATOM 677 C C . ARG A 1 88 ? 5.685 -13.200 4.918 1.00 93.25 88 ARG A C 1
ATOM 679 O O . ARG A 1 88 ? 4.829 -13.925 5.421 1.00 93.25 88 ARG A O 1
ATOM 686 N N . PHE A 1 89 ? 5.493 -11.882 4.787 1.00 92.56 89 PHE A N 1
ATOM 687 C CA . PHE A 1 89 ? 4.192 -11.270 5.087 1.00 92.56 89 PHE A CA 1
ATOM 688 C C . PHE A 1 89 ? 3.063 -11.858 4.232 1.00 92.56 89 PHE A C 1
ATOM 690 O O . PHE A 1 89 ? 1.940 -11.957 4.711 1.00 92.56 89 PHE A O 1
ATOM 697 N N . ALA A 1 90 ? 3.364 -12.307 3.009 1.00 93.25 90 ALA A N 1
ATOM 698 C CA . ALA A 1 90 ? 2.396 -12.893 2.087 1.00 93.25 90 ALA A CA 1
ATOM 699 C C . ALA A 1 90 ? 2.151 -14.399 2.330 1.00 93.25 90 ALA A C 1
ATOM 701 O O . ALA A 1 90 ? 1.432 -15.054 1.564 1.00 93.25 90 ALA A O 1
ATOM 702 N N . GLN A 1 91 ? 2.744 -14.976 3.385 1.00 91.12 91 GLN A N 1
ATOM 703 C CA . GLN A 1 91 ? 2.652 -16.403 3.674 1.00 91.12 91 GLN A CA 1
ATOM 704 C C . GLN A 1 91 ? 1.198 -16.852 3.898 1.00 91.12 91 GLN A C 1
ATOM 706 O O . GLN A 1 91 ? 0.492 -16.418 4.815 1.00 91.12 91 GLN A O 1
ATOM 711 N N . GLY A 1 92 ? 0.770 -17.813 3.079 1.00 88.31 92 GLY A N 1
ATOM 712 C CA . GLY A 1 92 ? -0.582 -18.370 3.106 1.00 88.31 92 GLY A CA 1
ATOM 713 C C . GLY A 1 92 ? -1.579 -17.660 2.189 1.00 88.31 92 GLY A C 1
ATOM 714 O O . GLY A 1 92 ? -2.700 -18.137 2.084 1.00 88.31 92 GLY A O 1
ATOM 715 N N . VAL A 1 93 ? -1.176 -16.582 1.510 1.00 91.25 93 VAL A N 1
ATOM 716 C CA . VAL A 1 93 ? -1.956 -15.958 0.421 1.00 91.25 93 VAL A CA 1
ATOM 717 C C . VAL A 1 93 ? -1.408 -16.363 -0.933 1.00 91.25 93 VAL A C 1
ATOM 719 O O . VAL A 1 93 ? -2.170 -16.603 -1.869 1.00 91.25 93 VAL A O 1
ATOM 722 N N . ILE A 1 94 ? -0.083 -16.470 -1.028 1.00 93.31 94 ILE A N 1
ATOM 723 C CA . ILE A 1 94 ? 0.611 -16.849 -2.253 1.00 93.31 94 ILE A CA 1
ATOM 724 C C . ILE A 1 94 ? 1.454 -18.103 -2.048 1.00 93.31 94 ILE A C 1
ATOM 726 O O . ILE A 1 94 ? 1.978 -18.358 -0.960 1.00 93.31 94 ILE A O 1
ATOM 730 N N . LEU A 1 95 ? 1.619 -18.853 -3.132 1.00 91.31 95 LEU A N 1
ATOM 731 C CA . LEU A 1 95 ? 2.667 -19.841 -3.315 1.00 91.31 95 LEU A CA 1
ATOM 732 C C . LEU A 1 95 ? 3.580 -19.337 -4.434 1.00 91.31 95 LEU A C 1
ATOM 734 O O . LEU A 1 95 ? 3.099 -19.005 -5.517 1.00 91.31 95 LEU A O 1
ATOM 738 N N . LEU A 1 96 ? 4.884 -19.298 -4.171 1.00 88.38 96 LEU A N 1
ATOM 739 C CA . LEU A 1 96 ? 5.899 -19.003 -5.178 1.00 88.38 96 LEU A CA 1
ATOM 740 C C . LEU A 1 96 ? 6.538 -20.323 -5.613 1.00 88.38 96 LEU A C 1
ATOM 742 O O . LEU A 1 96 ? 7.202 -20.979 -4.813 1.00 88.38 96 LEU A O 1
ATOM 746 N N . VAL A 1 97 ? 6.298 -20.737 -6.860 1.00 82.81 97 VAL A N 1
ATOM 747 C CA . VAL A 1 97 ? 6.908 -21.941 -7.457 1.00 82.81 97 VAL A CA 1
ATOM 748 C C . VAL A 1 97 ? 7.489 -21.558 -8.804 1.00 82.81 97 VAL A C 1
ATOM 750 O O . VAL A 1 97 ? 6.744 -21.098 -9.660 1.00 82.81 97 VAL A O 1
ATOM 753 N N . ASN A 1 98 ? 8.792 -21.761 -9.011 1.00 81.62 98 ASN A N 1
ATOM 754 C CA . ASN A 1 98 ? 9.465 -21.464 -10.282 1.00 81.62 98 ASN A CA 1
ATOM 755 C C . ASN A 1 98 ? 9.180 -20.037 -10.802 1.00 81.62 98 ASN A C 1
ATOM 757 O O . ASN A 1 98 ? 8.874 -19.859 -11.976 1.00 81.62 98 ASN A O 1
ATOM 761 N N . ASN A 1 99 ? 9.231 -19.026 -9.925 1.00 83.31 99 ASN A N 1
ATOM 762 C CA . ASN A 1 99 ? 8.901 -17.621 -10.232 1.00 83.31 99 ASN A CA 1
ATOM 763 C C . ASN A 1 99 ? 7.443 -17.331 -10.618 1.00 83.31 99 ASN A C 1
ATOM 765 O O . ASN A 1 99 ? 7.120 -16.197 -10.988 1.00 83.31 99 ASN A O 1
ATOM 769 N N . GLU A 1 100 ? 6.552 -18.314 -10.497 1.00 87.31 100 GLU A N 1
ATOM 770 C CA . GLU A 1 100 ? 5.119 -18.133 -10.692 1.00 87.31 100 GLU A CA 1
ATOM 771 C C . GLU A 1 100 ? 4.435 -17.764 -9.375 1.00 87.31 100 GLU A C 1
ATOM 773 O O . GLU A 1 100 ? 4.626 -18.417 -8.344 1.00 87.31 100 GLU A O 1
ATOM 778 N N . TRP A 1 101 ? 3.585 -16.741 -9.438 1.00 91.88 101 TRP A N 1
ATOM 779 C CA . TRP A 1 101 ? 2.749 -16.297 -8.330 1.00 91.88 101 TRP A CA 1
ATOM 780 C C . TRP A 1 101 ? 1.427 -17.049 -8.378 1.00 91.88 101 TRP A C 1
ATOM 782 O O . TRP A 1 101 ? 0.606 -16.817 -9.262 1.00 91.88 101 TRP A O 1
ATOM 792 N N . LYS A 1 102 ? 1.209 -17.961 -7.430 1.00 91.00 102 LYS A N 1
ATOM 793 C CA . LYS A 1 102 ? -0.037 -18.727 -7.337 1.00 91.00 102 LYS A CA 1
ATOM 794 C C . LYS A 1 102 ? -0.849 -18.245 -6.153 1.00 91.00 102 LYS A C 1
ATOM 796 O O . LYS A 1 102 ? -0.419 -18.363 -5.010 1.00 91.00 102 LYS A O 1
ATOM 801 N N . PHE A 1 103 ? -2.029 -17.714 -6.435 1.00 91.19 103 PHE A N 1
ATOM 802 C CA . PHE A 1 103 ? -2.970 -17.282 -5.415 1.00 91.19 103 PHE A CA 1
ATOM 803 C C . PHE A 1 103 ? -3.643 -18.484 -4.746 1.00 91.19 103 PHE A C 1
ATOM 805 O O . PHE A 1 103 ? -4.244 -19.316 -5.427 1.00 91.19 103 PHE A O 1
ATOM 812 N N . ILE A 1 104 ? -3.515 -18.589 -3.422 1.00 90.50 104 ILE A N 1
ATOM 813 C CA . ILE A 1 104 ? -4.006 -19.734 -2.645 1.00 90.50 104 ILE A CA 1
ATOM 814 C C . ILE A 1 104 ? -5.375 -19.434 -2.029 1.00 90.50 104 ILE A C 1
ATOM 816 O O . ILE A 1 104 ? -6.285 -20.256 -2.143 1.00 90.50 104 ILE A O 1
ATOM 820 N N . ASP A 1 105 ? -5.515 -18.287 -1.359 1.00 84.50 105 ASP A N 1
ATOM 821 C CA . ASP A 1 105 ? -6.683 -17.993 -0.525 1.00 84.50 105 ASP A CA 1
ATOM 822 C C . ASP A 1 105 ? -7.038 -16.498 -0.531 1.00 84.50 105 ASP A C 1
ATOM 824 O O . ASP A 1 105 ? -6.231 -15.645 -0.157 1.00 84.50 105 ASP A O 1
ATOM 828 N N . ASP A 1 106 ? -8.280 -16.193 -0.918 1.00 76.12 106 ASP A N 1
ATOM 829 C CA . ASP A 1 106 ? -8.857 -14.847 -0.917 1.00 76.12 106 ASP A CA 1
ATOM 830 C C . ASP A 1 106 ? -9.446 -14.422 0.431 1.00 76.12 106 ASP A C 1
ATOM 832 O O . ASP A 1 106 ? -9.870 -13.279 0.587 1.00 76.12 106 ASP A O 1
ATOM 836 N N . ARG A 1 107 ? -9.450 -15.315 1.425 1.00 78.31 107 ARG A N 1
ATOM 837 C CA . ARG A 1 107 ? -10.045 -15.079 2.749 1.00 78.31 107 ARG A CA 1
ATOM 838 C C . ARG A 1 107 ? -9.037 -14.717 3.824 1.00 78.31 107 ARG A C 1
ATOM 840 O O . ARG A 1 107 ? -9.447 -14.417 4.944 1.00 78.31 107 ARG A O 1
ATOM 847 N N . LYS A 1 108 ? -7.742 -14.762 3.510 1.00 85.31 108 LYS A N 1
ATOM 848 C CA . LYS A 1 108 ? -6.661 -14.499 4.462 1.00 85.31 108 LYS A CA 1
ATOM 849 C C . LYS A 1 108 ? -5.890 -13.228 4.086 1.00 85.31 108 LYS A C 1
ATOM 851 O O . LYS A 1 108 ? -4.766 -13.321 3.614 1.00 85.31 108 LYS A O 1
ATOM 856 N N . PRO A 1 109 ? -6.469 -12.036 4.253 1.00 81.81 109 PRO A N 1
ATOM 857 C CA . PRO A 1 109 ? -5.744 -10.785 4.040 1.00 81.81 109 PRO A CA 1
ATOM 858 C C . PRO A 1 109 ? -4.513 -10.698 4.943 1.00 81.81 109 PRO A C 1
ATOM 860 O O . PRO A 1 109 ? -4.489 -11.197 6.070 1.00 81.81 109 PRO A O 1
ATOM 863 N N . VAL A 1 110 ? -3.474 -10.071 4.406 1.00 93.62 110 VAL A N 1
ATOM 864 C CA . VAL A 1 110 ? -2.148 -9.951 5.029 1.00 93.62 110 VAL A CA 1
ATOM 865 C C . VAL A 1 110 ? -1.858 -8.527 5.478 1.00 93.62 110 VAL A C 1
ATOM 867 O O . VAL A 1 110 ? -0.886 -8.289 6.196 1.00 93.62 110 VAL A O 1
ATOM 870 N N . GLY A 1 111 ? -2.720 -7.590 5.082 1.00 94.44 111 GLY A N 1
ATOM 871 C CA . GLY A 1 111 ? -2.591 -6.175 5.359 1.00 94.44 111 GLY A CA 1
ATOM 872 C C . GLY A 1 111 ? -1.423 -5.558 4.606 1.00 94.44 111 GLY A C 1
ATOM 873 O O . GLY A 1 111 ? -0.716 -4.733 5.172 1.00 94.44 111 GLY A O 1
ATOM 874 N N . SER A 1 112 ? -1.188 -5.937 3.342 1.00 95.88 112 SER A N 1
ATOM 875 C CA . SER A 1 112 ? -0.039 -5.423 2.572 1.00 95.88 112 SER A CA 1
ATOM 876 C C . SER A 1 112 ? -0.086 -3.903 2.399 1.00 95.88 112 SER A C 1
ATOM 878 O O . SER A 1 112 ? 0.944 -3.250 2.249 1.00 95.88 112 SER A O 1
ATOM 880 N N . MET A 1 113 ? -1.292 -3.338 2.469 1.00 96.62 113 MET A N 1
ATOM 881 C CA . MET A 1 113 ? -1.579 -1.908 2.398 1.00 96.62 113 MET A CA 1
ATOM 882 C C . MET A 1 113 ? -1.686 -1.227 3.765 1.00 96.62 113 MET A C 1
ATOM 884 O O . MET A 1 113 ? -1.940 -0.029 3.813 1.00 96.62 113 MET A O 1
ATOM 888 N N . LEU A 1 114 ? -1.568 -1.951 4.876 1.00 95.88 114 LEU A N 1
ATOM 889 C CA . LEU A 1 114 ? -1.734 -1.383 6.211 1.00 95.88 114 LEU A CA 1
ATOM 890 C C . LEU A 1 114 ? -0.372 -0.989 6.791 1.00 95.88 114 LEU A C 1
ATOM 892 O O . LEU A 1 114 ? 0.666 -1.508 6.380 1.00 95.88 114 LEU A O 1
ATOM 896 N N . PRO A 1 115 ? -0.347 -0.107 7.806 1.00 94.25 115 PRO A N 1
ATOM 897 C CA . PRO A 1 115 ? 0.880 0.213 8.524 1.00 94.25 115 PRO A CA 1
ATOM 898 C C . PRO A 1 115 ? 1.421 -0.950 9.372 1.00 94.25 115 PRO A C 1
ATOM 900 O O . PRO A 1 115 ? 2.425 -0.780 10.053 1.00 94.25 115 PRO A O 1
ATOM 903 N N . PHE A 1 116 ? 0.775 -2.111 9.351 1.00 93.00 116 PHE A N 1
ATOM 904 C CA . PHE A 1 116 ? 1.152 -3.346 10.029 1.00 93.00 116 PHE A CA 1
ATOM 905 C C . PHE A 1 116 ? 0.699 -4.534 9.172 1.00 93.00 116 PHE A C 1
ATOM 907 O O . PHE A 1 116 ? -0.182 -4.384 8.329 1.00 93.00 116 PHE A O 1
ATOM 914 N N . THR A 1 117 ? 1.275 -5.713 9.392 1.00 92.50 117 THR A N 1
ATOM 915 C CA . THR A 1 117 ? 0.947 -6.930 8.632 1.00 92.50 117 THR A CA 1
ATOM 916 C C . THR A 1 117 ? 0.642 -8.101 9.557 1.00 92.50 117 THR A C 1
ATOM 918 O O . THR A 1 117 ? 0.929 -8.066 10.755 1.00 92.50 117 THR A O 1
ATOM 921 N N . SER A 1 118 ? 0.078 -9.175 9.003 1.00 89.31 118 SER A N 1
ATOM 922 C CA . SER A 1 118 ? -0.219 -10.403 9.754 1.00 89.31 118 SER A CA 1
ATOM 923 C C . SER A 1 118 ? 1.031 -11.174 10.195 1.00 89.31 118 SER A C 1
ATOM 925 O O . SER A 1 118 ? 0.936 -12.077 11.026 1.00 89.31 118 SER A O 1
ATOM 927 N N . SER A 1 119 ? 2.197 -10.866 9.621 1.00 87.44 119 SER A N 1
ATOM 928 C CA . SER A 1 119 ? 3.458 -11.543 9.922 1.00 87.44 119 SER A CA 1
ATOM 929 C C . SER A 1 119 ? 4.321 -10.717 10.865 1.00 87.44 119 SER A C 1
ATOM 931 O O . SER A 1 119 ? 4.353 -9.492 10.791 1.00 87.44 119 SER A O 1
ATOM 933 N N . LYS A 1 120 ? 5.094 -11.392 11.720 1.00 82.94 120 LYS A N 1
ATOM 934 C CA . LYS A 1 120 ? 6.125 -10.771 12.565 1.00 82.94 120 LYS A CA 1
ATOM 935 C C . LYS A 1 120 ? 7.371 -10.439 11.734 1.00 82.94 120 LYS A C 1
ATOM 937 O O . LYS A 1 120 ? 8.445 -10.976 11.983 1.00 82.94 120 LYS A O 1
ATOM 942 N N . THR A 1 121 ? 7.213 -9.581 10.734 1.00 84.50 121 THR A N 1
ATOM 943 C CA . THR A 1 121 ? 8.320 -9.021 9.954 1.00 84.50 121 THR A CA 1
ATOM 944 C C . THR A 1 121 ? 8.585 -7.577 10.368 1.00 84.50 121 THR A C 1
ATOM 946 O O . THR A 1 121 ? 7.759 -6.923 11.014 1.00 84.50 121 THR A O 1
ATOM 949 N N . TYR A 1 122 ? 9.767 -7.088 10.014 1.00 87.19 122 TYR A N 1
ATOM 950 C CA . TYR A 1 122 ? 10.070 -5.671 10.091 1.00 87.19 122 TYR A CA 1
ATOM 951 C C . TYR A 1 122 ? 9.285 -4.926 9.016 1.00 87.19 122 TYR A C 1
ATOM 953 O O . TYR A 1 122 ? 9.063 -5.428 7.916 1.00 87.19 122 TYR A O 1
ATOM 961 N N . ILE A 1 123 ? 8.863 -3.713 9.351 1.00 88.44 123 ILE A N 1
ATOM 962 C CA . ILE A 1 123 ? 8.149 -2.837 8.432 1.00 88.44 123 ILE A CA 1
ATOM 963 C C . ILE A 1 123 ? 8.922 -1.534 8.339 1.00 88.44 123 ILE A C 1
ATOM 965 O O . ILE A 1 123 ? 9.249 -0.910 9.353 1.00 88.44 123 ILE A O 1
ATOM 969 N N . VAL A 1 124 ? 9.204 -1.121 7.109 1.00 87.12 124 VAL A N 1
ATOM 970 C CA . VAL A 1 124 ? 9.750 0.197 6.816 1.00 87.12 124 VAL A CA 1
ATOM 971 C C . VAL A 1 124 ? 8.680 1.226 7.151 1.00 87.12 124 VAL A C 1
ATOM 973 O O . VAL A 1 124 ? 7.582 1.211 6.585 1.00 87.12 124 VAL A O 1
ATOM 976 N N . LEU A 1 125 ? 9.003 2.104 8.102 1.00 85.06 125 LEU A N 1
ATOM 977 C CA . LEU A 1 125 ? 8.077 3.117 8.585 1.00 85.06 125 LEU A CA 1
ATOM 978 C C . LEU A 1 125 ? 7.672 4.064 7.446 1.00 85.06 125 LEU A C 1
ATOM 980 O O . LEU A 1 125 ? 8.527 4.493 6.667 1.00 85.06 125 LEU A O 1
ATOM 984 N N . PRO A 1 126 ? 6.392 4.458 7.374 1.00 79.62 126 PRO A N 1
ATOM 985 C CA . PRO A 1 126 ? 5.955 5.529 6.494 1.00 79.62 126 PRO A CA 1
ATOM 986 C C . PRO A 1 126 ? 6.714 6.826 6.791 1.00 79.62 126 PRO A C 1
ATOM 988 O O . PRO A 1 126 ? 6.524 7.451 7.842 1.00 79.62 126 PRO A O 1
ATOM 991 N N . HIS A 1 127 ? 7.567 7.244 5.860 1.00 74.94 127 HIS A N 1
ATOM 992 C CA . HIS A 1 127 ? 8.282 8.509 5.966 1.00 74.94 127 HIS A CA 1
ATOM 993 C C . HIS A 1 127 ? 7.362 9.674 5.615 1.00 74.94 127 HIS A C 1
ATOM 995 O O . HIS A 1 127 ? 6.615 9.630 4.633 1.00 74.94 127 HIS A O 1
ATOM 1001 N N . ARG A 1 128 ? 7.447 10.749 6.405 1.00 72.12 128 ARG A N 1
ATOM 1002 C CA . ARG A 1 128 ? 6.871 12.027 6.004 1.00 72.12 128 ARG A CA 1
ATOM 1003 C C . ARG A 1 128 ? 7.684 12.553 4.830 1.00 72.12 128 ARG A C 1
ATOM 1005 O O . ARG A 1 128 ? 8.896 12.725 4.931 1.00 72.12 128 ARG A O 1
ATOM 1012 N N . ILE A 1 129 ? 7.009 12.797 3.719 1.00 71.19 129 ILE A N 1
ATOM 1013 C CA . ILE A 1 129 ? 7.643 13.405 2.561 1.00 71.19 129 ILE A CA 1
ATOM 1014 C C . ILE A 1 129 ? 7.916 14.883 2.872 1.00 71.19 129 ILE A C 1
ATOM 1016 O O . ILE A 1 129 ? 7.009 15.613 3.266 1.00 71.19 129 ILE A O 1
ATOM 1020 N N . GLY A 1 130 ? 9.177 15.304 2.739 1.00 68.00 130 GLY A N 1
ATOM 1021 C CA . GLY A 1 130 ? 9.651 16.650 3.097 1.00 68.00 130 GLY A CA 1
ATOM 1022 C C . GLY A 1 130 ? 9.358 17.744 2.066 1.00 68.00 130 GLY A C 1
ATOM 1023 O O . GLY A 1 130 ? 9.857 18.854 2.209 1.00 68.00 130 GLY A O 1
ATOM 1024 N N . PHE A 1 131 ? 8.583 17.439 1.029 1.00 74.38 131 PHE A N 1
ATOM 1025 C CA . PHE A 1 131 ? 8.215 18.370 -0.033 1.00 74.38 131 PHE A CA 1
ATOM 1026 C C . PHE A 1 131 ? 6.702 18.611 -0.073 1.00 74.38 131 PHE A C 1
ATOM 1028 O O . PHE A 1 131 ? 5.924 17.858 0.518 1.00 74.38 131 PHE A O 1
ATOM 1035 N N . SER A 1 132 ? 6.283 19.684 -0.752 1.00 74.69 132 SER A N 1
ATOM 1036 C CA . SER A 1 132 ? 4.857 19.965 -0.937 1.00 74.69 132 SER A CA 1
ATOM 1037 C C . SER A 1 132 ? 4.279 18.911 -1.872 1.00 74.69 132 SER A C 1
ATOM 1039 O O . SER A 1 132 ? 4.733 18.764 -3.009 1.00 74.69 132 SER A O 1
ATOM 1041 N N . VAL A 1 133 ? 3.316 18.145 -1.369 1.00 80.12 133 VAL A N 1
ATOM 1042 C CA . VAL A 1 133 ? 2.698 17.040 -2.099 1.00 80.12 133 VAL A CA 1
ATOM 1043 C C . VAL A 1 133 ? 1.188 17.123 -2.024 1.00 80.12 133 VAL A C 1
ATOM 1045 O O . VAL A 1 133 ? 0.625 17.405 -0.964 1.00 80.12 133 VAL A O 1
ATOM 1048 N N . TYR A 1 134 ? 0.534 16.806 -3.137 1.00 87.38 134 TYR A N 1
ATOM 1049 C CA . TYR A 1 134 ? -0.903 16.596 -3.177 1.00 87.38 134 TYR A CA 1
ATOM 1050 C C . TYR A 1 134 ? -1.186 15.104 -3.267 1.00 87.38 134 TYR A C 1
ATOM 1052 O O . TYR A 1 134 ? -0.481 14.352 -3.938 1.00 87.38 134 TYR A O 1
ATOM 1060 N N . SER A 1 135 ? -2.213 14.653 -2.553 1.00 90.44 135 SER A N 1
ATOM 1061 C CA . SER A 1 135 ? -2.679 13.276 -2.696 1.00 90.44 135 SER A CA 1
ATOM 1062 C C . SER A 1 135 ? -3.305 13.105 -4.070 1.00 90.44 135 SER A C 1
ATOM 1064 O O . SER A 1 135 ? -4.099 13.951 -4.481 1.00 90.44 135 SER A O 1
ATOM 1066 N N . HIS A 1 136 ? -3.010 11.999 -4.747 1.00 93.75 136 HIS A N 1
ATOM 1067 C CA . HIS A 1 136 ? -3.735 11.657 -5.960 1.00 93.75 136 HIS A CA 1
ATOM 1068 C C . HIS A 1 136 ? -5.240 11.499 -5.628 1.00 93.75 136 HIS A C 1
ATOM 1070 O O . HIS A 1 136 ? -5.577 10.760 -4.694 1.00 93.75 136 HIS A O 1
ATOM 1076 N N . PRO A 1 137 ? -6.167 12.151 -6.362 1.00 94.19 137 PRO A N 1
ATOM 1077 C CA . PRO A 1 137 ? -7.588 12.221 -6.033 1.00 94.19 137 PRO A CA 1
ATOM 1078 C C . PRO A 1 137 ? -8.247 10.866 -5.828 1.00 94.19 137 PRO A C 1
ATOM 1080 O O . PRO A 1 137 ? -9.125 10.750 -4.980 1.00 94.19 137 PRO A O 1
ATOM 1083 N N . ALA A 1 138 ? -7.816 9.840 -6.562 1.00 96.25 138 ALA A N 1
ATOM 1084 C CA . ALA A 1 138 ? -8.367 8.498 -6.433 1.00 96.25 138 ALA A CA 1
ATOM 1085 C C . ALA A 1 138 ? -8.122 7.859 -5.053 1.00 96.25 138 ALA A C 1
ATOM 1087 O O . ALA A 1 138 ? -8.945 7.061 -4.614 1.00 96.25 138 ALA A O 1
ATOM 1088 N N . VAL A 1 139 ? -7.058 8.231 -4.328 1.00 95.38 139 VAL A N 1
ATOM 1089 C CA . VAL A 1 139 ? -6.725 7.619 -3.026 1.00 95.38 139 VAL A CA 1
ATOM 1090 C C . VAL A 1 139 ? -7.829 7.856 -1.992 1.00 95.38 139 VAL A C 1
ATOM 1092 O O . VAL A 1 139 ? -8.111 6.983 -1.178 1.00 95.38 139 VAL A O 1
ATOM 1095 N N . LYS A 1 140 ? -8.539 8.991 -2.068 1.00 94.62 140 LYS A N 1
ATOM 1096 C CA . LYS A 1 140 ? -9.678 9.286 -1.177 1.00 94.62 140 LYS A CA 1
ATOM 1097 C C . LYS A 1 140 ? -10.865 8.330 -1.365 1.00 94.62 140 LYS A C 1
ATOM 1099 O O . LYS A 1 140 ? -11.769 8.313 -0.539 1.00 94.62 140 LYS A O 1
ATOM 1104 N N . THR A 1 141 ? -10.893 7.590 -2.476 1.00 95.81 141 THR A N 1
ATOM 1105 C CA . THR A 1 141 ? -11.950 6.622 -2.807 1.00 95.81 141 THR A CA 1
ATOM 1106 C C . THR A 1 141 ? -11.626 5.210 -2.319 1.00 95.81 141 THR A C 1
ATOM 1108 O O . THR A 1 141 ? -12.453 4.309 -2.454 1.00 95.81 141 THR A O 1
ATOM 1111 N N . TRP A 1 142 ? -10.424 4.991 -1.780 1.00 97.44 142 TRP A N 1
ATOM 1112 C CA . TRP A 1 142 ? -9.992 3.681 -1.312 1.00 97.44 142 TRP A CA 1
ATOM 1113 C C . TRP A 1 142 ? -10.652 3.368 0.024 1.00 97.44 142 TRP A C 1
ATOM 1115 O O . TRP A 1 142 ? -10.669 4.196 0.932 1.00 97.44 142 TRP A O 1
ATOM 1125 N N . ASN A 1 143 ? -11.202 2.162 0.144 1.00 97.00 143 ASN A N 1
ATOM 1126 C CA . ASN A 1 143 ? -11.983 1.767 1.310 1.00 97.00 143 ASN A CA 1
ATOM 1127 C C . ASN A 1 143 ? -11.333 0.585 2.019 1.00 97.00 143 ASN A C 1
ATOM 1129 O O . ASN A 1 143 ? -11.253 -0.512 1.462 1.00 97.00 143 ASN A O 1
ATOM 1133 N N . LEU A 1 144 ? -10.911 0.805 3.264 1.00 97.00 144 LEU A N 1
ATOM 1134 C CA . LEU A 1 144 ? -10.435 -0.260 4.137 1.00 97.00 144 LEU A CA 1
ATOM 1135 C C . LEU A 1 144 ? -11.607 -1.138 4.599 1.00 97.00 144 LEU A C 1
ATOM 1137 O O . LEU A 1 144 ? -12.618 -0.639 5.105 1.00 97.00 144 LEU A O 1
ATOM 1141 N N . ARG A 1 145 ? -11.457 -2.451 4.443 1.00 95.62 145 ARG A N 1
ATOM 1142 C CA . ARG A 1 145 ? -12.424 -3.462 4.875 1.00 95.62 145 ARG A CA 1
ATOM 1143 C C . ARG A 1 145 ? -12.070 -4.015 6.253 1.00 95.62 145 ARG A C 1
ATOM 1145 O O . ARG A 1 145 ? -10.937 -3.907 6.714 1.00 95.62 145 ARG A O 1
ATOM 1152 N N . ASP A 1 146 ? -13.054 -4.644 6.891 1.00 94.00 146 ASP A N 1
ATOM 1153 C CA . ASP A 1 146 ? -12.912 -5.222 8.239 1.00 94.00 146 ASP A CA 1
ATOM 1154 C C . ASP A 1 146 ? -11.927 -6.392 8.284 1.00 94.00 146 ASP A C 1
ATOM 1156 O O . ASP A 1 146 ? -11.444 -6.765 9.346 1.00 94.00 146 ASP A O 1
ATOM 1160 N N . ASP A 1 147 ? -11.617 -6.960 7.124 1.00 92.94 147 ASP A N 1
ATOM 1161 C CA . ASP A 1 147 ? -10.689 -8.066 6.993 1.00 92.94 147 ASP A CA 1
ATOM 1162 C C . ASP A 1 147 ? -9.225 -7.599 6.859 1.00 92.94 147 ASP A C 1
ATOM 1164 O O . ASP A 1 147 ? -8.351 -8.421 7.035 1.00 92.94 147 ASP A O 1
ATOM 1168 N N . ALA A 1 148 ? -8.922 -6.300 6.712 1.00 94.75 148 ALA A N 1
ATOM 1169 C CA . ALA A 1 148 ? -7.600 -5.722 6.375 1.00 94.75 148 ALA A CA 1
ATOM 1170 C C . ALA A 1 148 ? -7.306 -5.585 4.877 1.00 94.75 148 ALA A C 1
ATOM 1172 O O . ALA A 1 148 ? -6.240 -5.090 4.517 1.00 94.75 148 ALA A O 1
ATOM 1173 N N . SER A 1 149 ? -8.232 -5.968 3.999 1.00 95.94 149 SER A N 1
ATOM 1174 C CA . SER A 1 149 ? -8.091 -5.670 2.575 1.00 95.94 149 SER A CA 1
ATOM 1175 C C . SER A 1 149 ? -8.530 -4.238 2.250 1.00 95.94 149 SER A C 1
ATOM 1177 O O . SER A 1 149 ? -9.321 -3.619 2.969 1.00 95.94 149 SER A O 1
ATOM 1179 N N . VAL A 1 150 ? -8.033 -3.694 1.142 1.00 97.44 150 VAL A N 1
ATOM 1180 C CA . VAL A 1 150 ? -8.406 -2.367 0.639 1.00 97.44 150 VAL A CA 1
ATOM 1181 C C . VAL A 1 150 ? -9.119 -2.517 -0.696 1.00 97.44 150 VAL A C 1
ATOM 1183 O O . VAL A 1 150 ? -8.560 -3.034 -1.661 1.00 97.44 150 VAL A O 1
ATOM 1186 N N . CYS A 1 151 ? -10.363 -2.047 -0.764 1.00 97.31 151 CYS A N 1
ATOM 1187 C CA . CYS A 1 151 ? -11.110 -1.968 -2.011 1.00 97.31 151 CYS A CA 1
ATOM 1188 C C . CYS A 1 151 ? -10.716 -0.696 -2.765 1.00 97.31 151 CYS A C 1
ATOM 1190 O O . CYS A 1 151 ? -10.864 0.412 -2.243 1.00 97.31 151 CYS A O 1
ATOM 1192 N N . ILE A 1 152 ? -10.276 -0.859 -4.010 1.00 98.19 152 ILE A N 1
ATOM 1193 C CA . ILE A 1 152 ? -9.870 0.230 -4.896 1.00 98.19 152 ILE A CA 1
ATOM 1194 C C . ILE A 1 152 ? -10.765 0.200 -6.134 1.00 98.19 152 ILE A C 1
ATOM 1196 O O . ILE A 1 152 ? -10.754 -0.768 -6.893 1.00 98.19 152 ILE A O 1
ATOM 1200 N N . LYS A 1 153 ? -11.548 1.268 -6.319 1.00 98.00 153 LYS A N 1
ATOM 1201 C CA . LYS A 1 153 ? -12.419 1.466 -7.492 1.00 98.00 153 LYS A CA 1
ATOM 1202 C C . LYS A 1 153 ? -11.850 2.457 -8.504 1.00 98.00 153 LYS A C 1
ATOM 1204 O O . LYS A 1 153 ? -12.227 2.454 -9.669 1.00 98.00 153 LYS A O 1
ATOM 1209 N N . GLN A 1 154 ? -10.935 3.310 -8.057 1.00 98.00 154 GLN A N 1
ATOM 1210 C CA . GLN A 1 154 ? -10.207 4.238 -8.907 1.00 98.00 154 GLN A CA 1
ATOM 1211 C C . GLN A 1 154 ? -8.747 4.287 -8.468 1.00 98.00 154 GLN A C 1
ATOM 1213 O O . GLN A 1 154 ? -8.446 4.268 -7.270 1.00 98.00 154 GLN A O 1
ATOM 1218 N N . ALA A 1 155 ? -7.835 4.381 -9.429 1.00 97.69 155 ALA A N 1
ATOM 1219 C CA . ALA A 1 155 ? -6.404 4.505 -9.179 1.00 97.69 155 ALA A CA 1
ATOM 1220 C C . ALA A 1 155 ? -5.733 5.338 -10.275 1.00 97.69 155 ALA A C 1
ATOM 1222 O O . ALA A 1 155 ? -6.145 5.288 -11.430 1.00 97.69 155 ALA A O 1
ATOM 1223 N N . GLY A 1 156 ? -4.685 6.086 -9.925 1.00 96.06 156 GLY A N 1
ATOM 1224 C CA . GLY A 1 156 ? -3.796 6.681 -10.922 1.00 96.06 156 GLY A CA 1
ATOM 1225 C C . GLY A 1 156 ? -2.810 5.624 -11.395 1.00 96.06 156 GLY A C 1
ATOM 1226 O O . GLY A 1 156 ? -1.822 5.373 -10.711 1.00 96.06 156 GLY A O 1
ATOM 1227 N N . VAL A 1 157 ? -3.093 4.953 -12.507 1.00 95.94 157 VAL A N 1
ATOM 1228 C CA . VAL A 1 157 ? -2.260 3.848 -13.000 1.00 95.94 157 VAL A CA 1
ATOM 1229 C C . VAL A 1 157 ? -1.225 4.385 -13.976 1.00 95.94 157 VAL A C 1
ATOM 1231 O O . VAL A 1 157 ? -1.574 5.059 -14.943 1.00 95.94 157 VAL A O 1
ATOM 1234 N N . LEU A 1 158 ? 0.051 4.072 -13.748 1.00 93.50 158 LEU A N 1
ATOM 1235 C CA . LEU A 1 158 ? 1.081 4.385 -14.731 1.00 93.50 158 LEU A CA 1
ATOM 1236 C C . LEU A 1 158 ? 0.971 3.440 -15.924 1.00 93.50 158 LEU A C 1
ATOM 1238 O O . LEU A 1 158 ? 1.053 2.221 -15.780 1.00 93.50 158 LEU A O 1
ATOM 1242 N N . THR A 1 159 ? 0.804 4.018 -17.108 1.00 90.31 159 THR A N 1
ATOM 1243 C CA . THR A 1 159 ? 0.788 3.291 -18.382 1.00 90.31 159 THR A CA 1
ATOM 1244 C C . THR A 1 159 ? 2.116 3.490 -19.117 1.00 90.31 159 THR A C 1
ATOM 1246 O O . THR A 1 159 ? 2.828 4.446 -18.812 1.00 90.31 159 THR A O 1
ATOM 1249 N N . PRO A 1 160 ? 2.455 2.666 -20.129 1.00 86.38 160 PRO A N 1
ATOM 1250 C CA . PRO A 1 160 ? 3.644 2.884 -20.964 1.00 86.38 160 PRO A CA 1
ATOM 1251 C C . PRO A 1 160 ? 3.751 4.310 -21.536 1.00 86.38 160 PRO A C 1
ATOM 1253 O O . PRO A 1 160 ? 4.837 4.855 -21.709 1.00 86.38 160 PRO A O 1
ATOM 1256 N N . GLY A 1 161 ? 2.613 4.966 -21.799 1.00 83.12 161 GLY A N 1
ATOM 1257 C CA . GLY A 1 161 ? 2.582 6.360 -22.249 1.00 83.12 161 GLY A CA 1
ATOM 1258 C C . GLY A 1 161 ? 3.106 7.356 -21.211 1.00 83.12 161 GLY A C 1
ATOM 1259 O O . GLY A 1 161 ? 3.665 8.380 -21.591 1.00 83.12 161 GLY A O 1
ATOM 1260 N N . CYS A 1 162 ? 2.987 7.040 -19.921 1.00 84.56 162 CYS A N 1
ATOM 1261 C CA . CYS A 1 162 ? 3.433 7.890 -18.823 1.00 84.56 162 CYS A CA 1
ATOM 1262 C C . CYS A 1 162 ? 4.962 7.939 -18.671 1.00 84.56 162 CYS A C 1
ATOM 1264 O O . CYS A 1 162 ? 5.458 8.826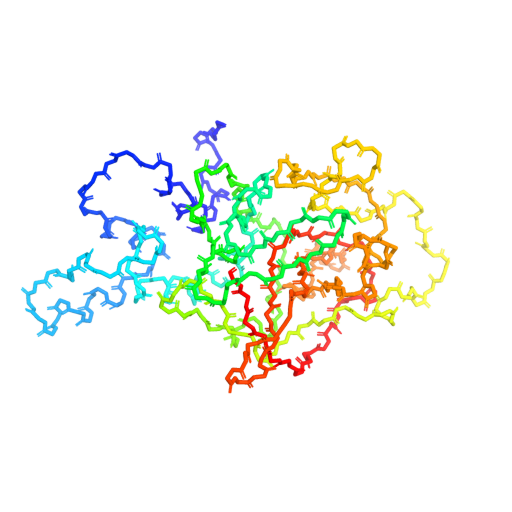 -17.984 1.00 84.56 162 CYS A O 1
ATOM 1266 N N . PHE A 1 163 ? 5.709 7.011 -19.278 1.00 82.12 163 PHE A N 1
ATOM 1267 C CA . PHE A 1 163 ? 7.174 6.956 -19.176 1.00 82.12 163 PHE A CA 1
ATOM 1268 C C . PHE A 1 163 ? 7.894 7.691 -20.312 1.00 82.12 163 PHE A C 1
ATOM 1270 O O . PHE A 1 163 ? 9.093 7.951 -20.220 1.00 82.12 163 PHE A O 1
ATOM 1277 N N . LYS A 1 164 ? 7.170 8.084 -21.366 1.00 75.69 164 LYS A N 1
ATOM 1278 C CA . LYS A 1 164 ? 7.741 8.811 -22.503 1.00 75.69 164 LYS A CA 1
ATOM 1279 C C . LYS A 1 164 ? 8.059 10.249 -22.092 1.00 75.69 164 LYS A C 1
ATOM 1281 O O . LYS A 1 164 ? 7.153 11.015 -21.768 1.00 75.69 164 LYS A O 1
ATOM 1286 N N . SER A 1 165 ? 9.337 10.631 -22.111 1.00 64.19 165 SER A N 1
ATOM 1287 C CA . SER A 1 165 ? 9.727 12.026 -21.878 1.00 64.19 165 SER A CA 1
ATOM 1288 C C . SER A 1 165 ? 9.198 12.910 -23.020 1.00 64.19 165 SER A C 1
ATOM 1290 O O . SER A 1 165 ? 9.394 12.560 -24.183 1.00 64.19 165 SER A O 1
ATOM 1292 N N . PRO A 1 166 ? 8.571 14.070 -22.743 1.00 55.06 166 PRO A N 1
ATOM 1293 C CA . PRO A 1 166 ? 8.129 15.005 -23.784 1.00 55.06 166 PRO A CA 1
ATOM 1294 C C . PRO A 1 166 ? 9.287 15.605 -24.599 1.00 55.06 166 PRO A C 1
ATOM 1296 O O . PRO A 1 166 ? 9.071 16.169 -25.669 1.00 55.06 166 PRO A O 1
ATOM 1299 N N . SER A 1 167 ? 10.516 15.501 -24.092 1.00 57.06 167 SER A N 1
ATOM 1300 C CA . SER A 1 167 ? 11.730 15.942 -24.766 1.00 57.06 167 SER A CA 1
ATOM 1301 C C . SER A 1 167 ? 12.892 15.015 -24.396 1.00 57.06 167 SER A C 1
ATOM 1303 O O . SER A 1 167 ? 13.408 15.041 -23.278 1.00 57.06 167 SER A O 1
ATOM 1305 N N . ASP A 1 168 ? 13.352 14.209 -25.352 1.00 53.47 168 ASP A N 1
ATOM 1306 C CA . ASP A 1 168 ? 14.543 13.348 -25.217 1.00 53.47 168 ASP A CA 1
ATOM 1307 C C . ASP A 1 168 ? 15.852 14.136 -24.982 1.00 53.47 168 ASP A C 1
ATOM 1309 O O . ASP A 1 168 ? 16.915 13.557 -24.775 1.00 53.47 168 ASP A O 1
ATOM 1313 N N . HIS A 1 169 ? 15.802 15.471 -24.975 1.00 52.25 169 HIS A N 1
ATOM 1314 C CA . HIS A 1 169 ? 16.972 16.339 -24.828 1.00 52.25 169 HIS A CA 1
ATOM 1315 C C . HIS A 1 169 ? 17.414 16.601 -23.379 1.00 52.25 169 HIS A C 1
ATOM 1317 O O . HIS A 1 169 ? 18.469 17.197 -23.182 1.00 52.25 169 HIS A O 1
ATOM 1323 N N . GLU A 1 170 ? 16.660 16.155 -22.369 1.00 58.00 170 GLU A N 1
ATOM 1324 C CA . GLU A 1 170 ? 17.015 16.347 -20.950 1.00 58.00 170 GLU A CA 1
ATOM 1325 C C . GLU A 1 170 ? 17.025 15.031 -20.146 1.00 58.00 170 GLU A C 1
ATOM 1327 O O . GLU A 1 170 ? 16.943 15.041 -18.915 1.00 58.00 170 GLU A O 1
ATOM 1332 N N . TYR A 1 171 ? 17.134 13.879 -20.827 1.00 56.28 171 TYR A N 1
ATOM 1333 C CA . TYR A 1 171 ? 17.357 12.598 -20.155 1.00 56.28 171 TYR A CA 1
ATOM 1334 C C . TYR A 1 171 ? 18.728 12.628 -19.479 1.00 56.28 171 TYR A C 1
ATOM 1336 O O . TYR A 1 171 ? 19.769 12.536 -20.129 1.00 56.28 171 TYR A O 1
ATOM 1344 N N . ASN A 1 172 ? 18.733 12.791 -18.157 1.00 62.72 172 ASN A N 1
ATOM 1345 C CA . ASN A 1 172 ? 19.935 12.633 -17.360 1.00 62.72 172 ASN A CA 1
ATOM 1346 C C . ASN A 1 172 ? 20.051 11.151 -16.966 1.00 62.72 172 ASN A C 1
ATOM 1348 O O . ASN A 1 172 ? 19.329 10.732 -16.059 1.00 62.72 172 ASN A O 1
ATOM 1352 N N . PRO A 1 173 ? 20.957 10.363 -17.577 1.00 57.06 173 PRO A N 1
ATOM 1353 C CA . PRO A 1 173 ? 21.132 8.945 -17.252 1.00 57.06 173 PRO A CA 1
ATOM 1354 C C . PRO A 1 173 ? 21.538 8.696 -15.789 1.00 57.06 173 PRO A C 1
ATOM 1356 O O . PRO A 1 173 ? 21.469 7.564 -15.319 1.00 57.06 173 PRO A O 1
ATOM 1359 N N . LEU A 1 174 ? 21.934 9.740 -15.050 1.00 59.88 174 LEU A N 1
ATOM 1360 C CA . LEU A 1 174 ? 22.225 9.669 -13.617 1.00 59.88 174 LEU A CA 1
ATOM 1361 C C . LEU A 1 174 ? 20.967 9.754 -12.732 1.00 59.88 174 LEU A C 1
ATOM 1363 O O . LEU A 1 174 ? 21.056 9.481 -11.538 1.00 59.88 174 LEU A O 1
ATOM 1367 N N . LYS A 1 175 ? 19.797 10.126 -13.273 1.00 73.81 175 LYS A N 1
ATOM 1368 C CA . LYS A 1 175 ? 18.523 10.161 -12.534 1.00 73.81 175 LYS A CA 1
ATOM 1369 C C . LYS A 1 175 ? 17.757 8.851 -12.715 1.00 73.81 175 LYS A C 1
ATOM 1371 O O . LYS A 1 175 ? 16.737 8.810 -13.393 1.00 73.81 175 LYS A O 1
ATOM 1376 N N . GLN A 1 176 ? 18.256 7.786 -12.100 1.00 84.12 176 GLN A N 1
ATOM 1377 C CA . GLN A 1 176 ? 17.544 6.507 -12.033 1.00 84.12 176 GLN A CA 1
ATOM 1378 C C . GLN A 1 176 ? 16.363 6.588 -11.059 1.00 84.12 176 GLN A C 1
ATOM 1380 O O . GLN A 1 176 ? 16.414 7.346 -10.086 1.00 84.12 176 GLN A O 1
ATOM 1385 N N . ASP A 1 177 ? 15.304 5.822 -11.314 1.00 91.38 177 ASP A N 1
ATOM 1386 C CA . ASP A 1 177 ? 14.207 5.671 -10.359 1.00 91.38 177 ASP A CA 1
ATOM 1387 C C . ASP A 1 177 ? 14.700 4.869 -9.153 1.00 91.38 177 ASP A C 1
ATOM 1389 O O . ASP A 1 177 ? 15.597 4.033 -9.274 1.00 91.38 177 ASP A O 1
ATOM 1393 N N . ILE A 1 178 ? 14.114 5.107 -7.982 1.00 93.69 178 ILE A N 1
ATOM 1394 C CA . ILE A 1 178 ? 14.383 4.302 -6.790 1.00 93.69 178 ILE A CA 1
ATOM 1395 C C . ILE A 1 178 ? 13.190 3.385 -6.566 1.00 93.69 178 ILE A C 1
ATOM 1397 O O . ILE A 1 178 ? 12.062 3.836 -6.360 1.00 93.69 178 ILE A O 1
ATOM 1401 N N . LEU A 1 179 ? 13.448 2.088 -6.579 1.00 95.44 179 LEU A N 1
ATOM 1402 C CA . LEU A 1 179 ? 12.468 1.042 -6.346 1.00 95.44 179 LEU A CA 1
ATOM 1403 C C . LEU A 1 179 ? 12.746 0.424 -4.986 1.00 95.44 179 LEU A C 1
ATOM 1405 O O . LEU A 1 179 ? 13.896 0.188 -4.634 1.00 95.44 179 LEU A O 1
ATOM 1409 N N . ARG A 1 180 ? 11.695 0.152 -4.215 1.00 96.50 180 ARG A N 1
ATOM 1410 C CA . ARG A 1 180 ? 11.777 -0.747 -3.067 1.00 96.50 180 ARG A CA 1
ATOM 1411 C C . ARG A 1 180 ? 10.818 -1.896 -3.296 1.00 96.50 180 ARG A C 1
ATOM 1413 O O . ARG A 1 180 ? 9.611 -1.712 -3.151 1.00 96.50 180 ARG A O 1
ATOM 1420 N N . ALA A 1 181 ? 11.356 -3.040 -3.692 1.00 96.69 181 ALA A N 1
ATOM 1421 C CA . ALA A 1 181 ? 10.594 -4.179 -4.192 1.00 96.69 181 ALA A CA 1
ATOM 1422 C C . ALA A 1 181 ? 11.302 -5.500 -3.845 1.00 96.69 181 ALA A C 1
ATOM 1424 O O . ALA A 1 181 ? 12.447 -5.463 -3.391 1.00 96.69 181 ALA A O 1
ATOM 1425 N N . PRO A 1 182 ? 10.650 -6.661 -4.037 1.00 95.88 182 PRO A N 1
ATOM 1426 C CA . PRO A 1 182 ? 11.258 -7.939 -3.713 1.00 95.88 182 PRO A CA 1
ATOM 1427 C C . PRO A 1 182 ? 12.465 -8.214 -4.616 1.00 95.88 182 PRO A C 1
ATOM 1429 O O . PRO A 1 182 ? 12.378 -8.040 -5.834 1.00 95.88 182 PRO A O 1
ATOM 1432 N N . VAL A 1 183 ? 13.566 -8.665 -4.022 1.00 93.69 183 VAL A N 1
ATOM 1433 C CA . VAL A 1 183 ? 14.796 -9.027 -4.730 1.00 93.69 183 VAL A CA 1
ATOM 1434 C C . VAL A 1 183 ? 14.940 -10.556 -4.758 1.00 93.69 183 VAL A C 1
ATOM 1436 O O . VAL A 1 183 ? 14.767 -11.220 -3.728 1.00 93.69 183 VAL A O 1
ATOM 1439 N N . PRO A 1 184 ? 15.218 -11.162 -5.926 1.00 89.75 184 PRO A N 1
ATOM 1440 C CA . PRO A 1 184 ? 15.509 -12.591 -6.008 1.00 89.75 184 PRO A CA 1
ATOM 1441 C C . PRO A 1 184 ? 16.777 -12.948 -5.219 1.00 89.75 184 PRO A C 1
ATOM 1443 O O . PRO A 1 184 ? 17.762 -12.220 -5.286 1.00 89.75 184 PRO A O 1
ATOM 1446 N N . ILE A 1 185 ? 16.783 -14.080 -4.507 1.00 83.38 185 ILE A N 1
ATOM 1447 C CA . ILE A 1 185 ? 17.924 -14.458 -3.650 1.00 83.38 185 ILE A CA 1
ATOM 1448 C C . ILE A 1 185 ? 19.098 -14.969 -4.503 1.00 83.38 185 ILE A C 1
ATOM 1450 O O . ILE A 1 185 ? 20.224 -14.501 -4.360 1.00 83.38 185 ILE A O 1
ATOM 1454 N N . GLN A 1 186 ? 18.843 -15.937 -5.394 1.00 79.69 186 GLN A N 1
ATOM 1455 C CA . GLN A 1 186 ? 19.837 -16.574 -6.272 1.00 79.69 186 GLN A CA 1
ATOM 1456 C C . GLN A 1 186 ? 19.183 -16.995 -7.594 1.00 79.69 186 GLN A C 1
ATOM 1458 O O . GLN A 1 186 ? 18.004 -17.340 -7.613 1.00 79.69 186 GLN A O 1
ATOM 1463 N N . GLU A 1 187 ? 19.938 -16.948 -8.698 1.00 79.44 187 GLU A N 1
ATOM 1464 C CA . GLU A 1 187 ? 19.504 -17.410 -10.034 1.00 79.44 187 GLU A CA 1
ATOM 1465 C C . GLU A 1 187 ? 18.166 -16.813 -10.520 1.00 79.44 187 GLU A C 1
ATOM 1467 O O . GLU A 1 187 ? 17.412 -17.447 -11.254 1.00 79.44 187 GLU A O 1
ATOM 1472 N N . ASN A 1 188 ? 17.855 -15.578 -10.110 1.00 80.25 188 ASN A N 1
ATOM 1473 C CA . ASN A 1 188 ? 16.572 -14.920 -10.379 1.00 80.25 188 ASN A CA 1
ATOM 1474 C C . ASN A 1 188 ? 15.351 -15.681 -9.834 1.00 80.25 188 ASN A C 1
ATOM 1476 O O . ASN A 1 188 ? 14.247 -15.510 -10.351 1.00 80.25 188 ASN A O 1
ATOM 1480 N N . VAL A 1 189 ? 15.524 -16.505 -8.795 1.00 87.06 189 VAL A N 1
ATOM 1481 C CA . VAL A 1 189 ? 14.429 -17.221 -8.136 1.00 87.06 189 VAL A CA 1
ATOM 1482 C C . VAL A 1 189 ? 13.836 -16.392 -6.995 1.00 87.06 189 VAL A C 1
ATOM 1484 O O . VAL A 1 189 ? 14.518 -16.014 -6.040 1.00 87.06 189 VAL A O 1
ATOM 1487 N N . MET A 1 190 ? 12.535 -16.135 -7.094 1.00 91.44 190 MET A N 1
ATOM 1488 C CA . MET A 1 190 ? 11.704 -15.518 -6.068 1.00 91.44 190 MET A CA 1
ATOM 1489 C C . MET A 1 190 ? 11.186 -16.573 -5.095 1.00 91.44 190 MET A C 1
ATOM 1491 O O . MET A 1 190 ? 10.584 -17.571 -5.499 1.00 91.44 190 MET A O 1
ATOM 1495 N N . THR A 1 191 ? 11.362 -16.322 -3.801 1.00 91.19 191 THR A N 1
ATOM 1496 C CA . THR A 1 191 ? 10.834 -17.174 -2.728 1.00 91.19 191 THR A CA 1
ATOM 1497 C C . THR A 1 191 ? 10.161 -16.319 -1.657 1.00 91.19 191 THR A C 1
ATOM 1499 O O . THR A 1 191 ? 10.196 -15.090 -1.715 1.00 91.19 191 THR A O 1
ATOM 1502 N N . LEU A 1 192 ? 9.526 -16.949 -0.663 1.00 90.94 192 LEU A N 1
ATOM 1503 C CA . LEU A 1 192 ? 8.992 -16.206 0.485 1.00 90.94 192 LEU A CA 1
ATOM 1504 C C . LEU A 1 192 ? 10.100 -15.592 1.349 1.00 90.94 192 LEU A C 1
ATOM 1506 O O . LEU A 1 192 ? 9.827 -14.627 2.052 1.00 90.94 192 LEU A O 1
ATOM 1510 N N . ASP A 1 193 ? 11.327 -16.106 1.268 1.00 91.00 193 ASP A N 1
ATOM 1511 C CA . ASP A 1 193 ? 12.482 -15.562 1.984 1.00 91.00 193 ASP A CA 1
ATOM 1512 C C . ASP A 1 193 ? 13.134 -14.385 1.241 1.00 91.00 193 ASP A C 1
ATOM 1514 O O . ASP A 1 193 ? 14.081 -13.793 1.748 1.00 91.00 193 ASP A O 1
ATOM 1518 N N . SER A 1 194 ? 12.638 -14.029 0.048 1.00 93.69 194 SER A N 1
ATOM 1519 C CA . SER A 1 194 ? 13.114 -12.859 -0.688 1.00 93.69 194 SER A CA 1
ATOM 1520 C C . SER A 1 194 ? 12.892 -11.581 0.119 1.00 93.69 194 SER A C 1
ATOM 1522 O O . SER A 1 194 ? 11.774 -11.292 0.565 1.00 93.69 194 SER A O 1
ATOM 1524 N N . GLU A 1 195 ? 13.957 -10.798 0.264 1.00 95.50 195 GLU A N 1
ATOM 1525 C CA . GLU A 1 195 ? 13.925 -9.497 0.926 1.00 95.50 195 GLU A CA 1
ATOM 1526 C C . GLU A 1 195 ? 13.303 -8.429 0.021 1.00 95.50 195 GLU A C 1
ATOM 1528 O O . GLU A 1 195 ? 13.298 -8.542 -1.205 1.00 95.50 195 GLU A O 1
ATOM 1533 N N . ILE A 1 196 ? 12.759 -7.382 0.638 1.00 95.44 196 ILE A N 1
ATOM 1534 C CA . ILE A 1 196 ? 12.258 -6.187 -0.038 1.00 95.44 196 ILE A CA 1
ATOM 1535 C C . ILE A 1 196 ? 13.261 -5.057 0.185 1.00 95.44 196 ILE A C 1
ATOM 1537 O O . ILE A 1 196 ? 13.268 -4.367 1.214 1.00 95.44 196 ILE A O 1
ATOM 1541 N N . GLU A 1 197 ? 14.102 -4.845 -0.820 1.00 95.75 197 GLU A N 1
ATOM 1542 C CA . GLU A 1 197 ? 15.237 -3.933 -0.748 1.00 95.75 197 GLU A CA 1
ATOM 1543 C C . GLU A 1 197 ? 15.043 -2.706 -1.629 1.00 95.75 197 GLU A C 1
ATOM 1545 O O . GLU A 1 197 ? 14.263 -2.719 -2.580 1.00 95.75 197 GLU A O 1
ATOM 1550 N N . GLY A 1 198 ? 15.754 -1.631 -1.285 1.00 94.69 198 GLY A N 1
ATOM 1551 C CA . GLY A 1 198 ? 15.819 -0.418 -2.091 1.00 94.69 198 GLY A CA 1
ATOM 1552 C C . GLY A 1 198 ? 16.957 -0.495 -3.107 1.00 94.69 198 GLY A C 1
ATOM 1553 O O . GLY A 1 198 ? 18.099 -0.695 -2.708 1.00 94.69 198 GLY A O 1
ATOM 1554 N N . PHE A 1 199 ? 16.669 -0.276 -4.385 1.00 94.94 199 PHE A N 1
ATOM 1555 C CA . PHE A 1 199 ? 17.657 -0.253 -5.460 1.00 94.94 199 PHE A CA 1
ATOM 1556 C C . PHE A 1 199 ? 17.304 0.802 -6.511 1.00 94.94 199 PHE A C 1
ATOM 1558 O O . PHE A 1 199 ? 16.152 1.219 -6.639 1.00 94.94 199 PHE A O 1
ATOM 1565 N N . SER A 1 200 ? 18.311 1.243 -7.260 1.00 93.75 200 SER A N 1
ATOM 1566 C CA . SER A 1 200 ? 18.114 2.142 -8.396 1.00 93.75 200 SER A CA 1
ATOM 1567 C C . SER A 1 200 ? 17.840 1.335 -9.665 1.00 93.75 200 SER A C 1
ATOM 1569 O O . SER A 1 200 ? 18.495 0.320 -9.903 1.00 93.75 200 SER A O 1
ATOM 1571 N N . GLY A 1 201 ? 16.885 1.767 -10.484 1.00 91.81 201 GLY A N 1
ATOM 1572 C CA . GLY A 1 201 ? 16.513 1.068 -11.713 1.00 91.81 201 GLY A CA 1
ATOM 1573 C C . GLY A 1 201 ? 15.599 1.888 -12.618 1.00 91.81 201 GLY A C 1
ATOM 1574 O O . GLY A 1 201 ? 15.285 3.039 -12.326 1.00 91.81 201 GLY A O 1
ATOM 1575 N N . ASN A 1 202 ? 15.184 1.294 -13.735 1.00 91.81 202 ASN A N 1
ATOM 1576 C CA . ASN A 1 202 ? 14.145 1.845 -14.599 1.00 91.81 202 ASN A CA 1
ATOM 1577 C C . ASN A 1 202 ? 12.797 1.212 -14.214 1.00 91.81 202 ASN A C 1
ATOM 1579 O O . ASN A 1 202 ? 12.651 -0.012 -14.271 1.00 91.81 202 ASN A O 1
ATOM 1583 N N . LEU A 1 203 ? 11.820 2.024 -13.794 1.00 93.56 203 LEU A N 1
ATOM 1584 C CA . LEU A 1 203 ? 10.520 1.514 -13.349 1.00 93.56 203 LEU A CA 1
ATOM 1585 C C . LEU A 1 203 ? 9.752 0.794 -14.471 1.00 93.56 203 LEU A C 1
ATOM 1587 O O . LEU A 1 203 ? 9.143 -0.242 -14.211 1.00 93.56 203 LEU A O 1
ATOM 1591 N N . GLU A 1 204 ? 9.785 1.304 -15.703 1.00 93.38 204 GLU A N 1
ATOM 1592 C CA . GLU A 1 204 ? 9.094 0.694 -16.849 1.00 93.38 204 GLU A CA 1
ATOM 1593 C C . GLU A 1 204 ? 9.660 -0.698 -17.163 1.00 93.38 204 GLU A C 1
ATOM 1595 O O . GLU A 1 204 ? 8.912 -1.673 -17.261 1.00 93.38 204 GLU A O 1
ATOM 1600 N N . GLU A 1 205 ? 10.986 -0.810 -17.237 1.00 93.12 205 GLU A N 1
ATOM 1601 C CA . GLU A 1 205 ? 11.682 -2.078 -17.456 1.00 93.12 205 GLU A CA 1
ATOM 1602 C C . GLU A 1 205 ? 11.406 -3.070 -16.322 1.00 93.12 205 GLU A C 1
ATOM 1604 O O . GLU A 1 205 ? 11.139 -4.249 -16.573 1.00 93.12 205 GLU A O 1
ATOM 1609 N N . TRP A 1 206 ? 11.408 -2.604 -15.069 1.00 95.00 206 TRP A N 1
ATOM 1610 C CA . TRP A 1 206 ? 11.100 -3.452 -13.921 1.00 95.00 206 TRP A CA 1
ATOM 1611 C C . TRP A 1 206 ? 9.664 -3.987 -13.983 1.00 95.00 206 TRP A C 1
ATOM 1613 O O . TRP A 1 206 ? 9.449 -5.189 -13.825 1.00 95.00 206 TRP A O 1
ATOM 1623 N N . LEU A 1 207 ? 8.677 -3.135 -14.288 1.00 95.50 207 LEU A N 1
ATOM 1624 C CA . LEU A 1 207 ? 7.282 -3.561 -14.456 1.00 95.50 207 LEU A CA 1
ATOM 1625 C C . LEU A 1 207 ? 7.146 -4.618 -15.565 1.00 95.50 207 LEU A C 1
ATOM 1627 O O . LEU A 1 207 ? 6.385 -5.575 -15.401 1.00 95.50 207 LEU A O 1
ATOM 1631 N N . ALA A 1 208 ? 7.908 -4.474 -16.653 1.00 94.94 208 ALA A N 1
ATOM 1632 C CA . ALA A 1 208 ? 7.875 -5.358 -17.816 1.00 94.94 208 ALA A CA 1
ATOM 1633 C C . ALA A 1 208 ? 8.650 -6.679 -17.650 1.00 94.94 208 ALA A C 1
ATOM 1635 O O . ALA A 1 208 ? 8.382 -7.630 -18.387 1.00 94.94 208 ALA A O 1
ATOM 1636 N N . SER A 1 209 ? 9.587 -6.766 -16.702 1.00 93.19 209 SER A N 1
ATOM 1637 C CA . SER A 1 209 ? 10.482 -7.926 -16.553 1.00 93.19 209 SER A CA 1
ATOM 1638 C C . SER A 1 209 ? 10.324 -8.682 -15.232 1.00 93.19 209 SER A C 1
ATOM 1640 O O . SER A 1 209 ? 10.595 -9.884 -15.179 1.00 93.19 209 SER A O 1
ATOM 1642 N N . PHE A 1 210 ? 9.854 -8.033 -14.162 1.00 93.12 210 PHE A N 1
ATOM 1643 C CA . PHE A 1 210 ? 9.855 -8.634 -12.833 1.00 93.12 210 PHE A CA 1
ATOM 1644 C C . PHE A 1 210 ? 8.878 -9.814 -12.708 1.00 93.12 210 PHE A C 1
ATOM 1646 O O . PHE A 1 210 ? 7.653 -9.655 -12.747 1.00 93.12 210 PHE A O 1
ATOM 1653 N N . SER A 1 211 ? 9.442 -11.001 -12.469 1.00 89.69 211 SER A N 1
ATOM 1654 C CA . SER A 1 211 ? 8.746 -12.223 -12.048 1.00 89.69 211 SER A CA 1
ATOM 1655 C C . SER A 1 211 ? 7.518 -12.573 -12.903 1.00 89.69 211 SER A C 1
ATOM 1657 O O . SER A 1 211 ? 6.396 -12.638 -12.394 1.00 89.69 211 SER A O 1
ATOM 1659 N N . ASN A 1 212 ? 7.747 -12.799 -14.200 1.00 87.94 212 ASN A N 1
ATOM 1660 C CA . ASN A 1 212 ? 6.760 -13.279 -15.179 1.00 87.94 212 ASN A CA 1
ATOM 1661 C C . ASN A 1 212 ? 5.463 -12.434 -15.257 1.00 87.94 212 ASN A C 1
ATOM 1663 O O . ASN A 1 212 ? 4.365 -12.921 -14.954 1.00 87.94 212 ASN A O 1
ATOM 1667 N N . PRO A 1 213 ? 5.558 -11.149 -15.648 1.00 89.25 213 PRO A N 1
ATOM 1668 C CA . PRO A 1 213 ? 4.408 -10.245 -15.693 1.00 89.25 213 PRO A CA 1
ATOM 1669 C C . PRO A 1 213 ? 3.322 -10.647 -16.698 1.00 89.25 213 PRO A C 1
ATOM 1671 O O . PRO A 1 213 ? 2.196 -10.174 -16.587 1.00 89.25 213 PRO A O 1
ATOM 1674 N N . GLN A 1 214 ? 3.622 -11.530 -17.653 1.00 88.31 214 GLN A N 1
ATOM 1675 C CA . GLN A 1 214 ? 2.651 -12.037 -18.624 1.00 88.31 214 GLN A CA 1
ATOM 1676 C C . GLN A 1 214 ? 1.569 -12.899 -17.959 1.00 88.31 214 GLN A C 1
ATOM 1678 O O . GLN A 1 214 ? 0.430 -12.908 -18.418 1.00 88.31 214 GLN A O 1
ATOM 1683 N N . GLN A 1 215 ? 1.915 -13.614 -16.883 1.00 88.12 215 GLN A N 1
ATOM 1684 C CA . GLN A 1 215 ? 0.961 -14.407 -16.101 1.00 88.12 215 GLN A CA 1
ATOM 1685 C C . GLN A 1 215 ? 0.365 -13.613 -14.933 1.00 88.12 215 GLN A C 1
ATOM 1687 O O . GLN A 1 215 ? -0.812 -13.769 -14.618 1.00 88.12 215 GLN A O 1
ATOM 1692 N N . ALA A 1 216 ? 1.179 -12.774 -14.290 1.00 91.88 216 ALA A N 1
ATOM 1693 C CA . ALA A 1 216 ? 0.807 -12.003 -13.110 1.00 91.88 216 ALA A CA 1
ATOM 1694 C C . ALA A 1 216 ? 1.300 -10.554 -13.268 1.00 91.88 216 ALA A C 1
ATOM 1696 O O . ALA A 1 216 ? 2.432 -10.257 -12.873 1.00 91.88 216 ALA A O 1
ATOM 1697 N N . PRO A 1 217 ? 0.506 -9.655 -13.878 1.00 96.06 217 PRO A N 1
ATOM 1698 C CA . PRO A 1 217 ? 0.934 -8.289 -14.170 1.00 96.06 217 PRO A CA 1
ATOM 1699 C C . PRO A 1 217 ? 1.465 -7.517 -12.957 1.00 96.06 217 PRO A C 1
ATOM 1701 O O . PRO A 1 217 ? 0.916 -7.595 -11.854 1.00 96.06 217 PRO A O 1
ATOM 1704 N N . ASN A 1 218 ? 2.521 -6.733 -13.185 1.00 97.06 218 ASN A N 1
ATOM 1705 C CA . ASN A 1 218 ? 3.001 -5.724 -12.243 1.00 97.06 218 ASN A CA 1
ATOM 1706 C C . ASN A 1 218 ? 2.343 -4.383 -12.578 1.00 97.06 218 ASN A C 1
ATOM 1708 O O . ASN A 1 218 ? 2.257 -4.008 -13.747 1.00 97.06 218 ASN A O 1
ATOM 1712 N N . VAL A 1 219 ? 1.907 -3.643 -11.564 1.00 97.56 219 VAL A N 1
ATOM 1713 C CA . VAL A 1 219 ? 1.212 -2.365 -11.738 1.00 97.56 219 VAL A CA 1
ATOM 1714 C C . VAL A 1 219 ? 1.831 -1.313 -10.829 1.00 97.56 219 VAL A C 1
ATOM 1716 O O . VAL A 1 219 ? 1.946 -1.521 -9.623 1.00 97.56 219 VAL A O 1
ATOM 1719 N N . ALA A 1 220 ? 2.192 -0.164 -11.397 1.00 97.00 220 ALA A N 1
ATOM 1720 C CA . ALA A 1 220 ? 2.591 1.011 -10.632 1.00 97.00 220 ALA A CA 1
ATOM 1721 C C . ALA A 1 220 ? 1.391 1.945 -10.433 1.00 97.00 220 ALA A C 1
ATOM 1723 O O . ALA A 1 220 ? 0.747 2.371 -11.394 1.00 97.00 220 ALA A O 1
ATOM 1724 N N . VAL A 1 221 ? 1.094 2.256 -9.171 1.00 96.75 221 VAL A N 1
ATOM 1725 C CA . VAL A 1 221 ? -0.026 3.116 -8.775 1.00 96.75 221 VAL A CA 1
ATOM 1726 C C . VAL A 1 221 ? 0.495 4.402 -8.155 1.00 96.75 221 VAL A C 1
ATOM 1728 O O . VAL A 1 221 ? 1.164 4.385 -7.125 1.00 96.75 221 VAL A O 1
ATOM 1731 N N . CYS A 1 222 ? 0.124 5.524 -8.755 1.00 94.69 222 CYS A N 1
ATOM 1732 C CA . CYS A 1 222 ? 0.409 6.865 -8.282 1.00 94.69 222 CYS A CA 1
ATOM 1733 C C . CYS A 1 222 ? -0.296 7.141 -6.945 1.00 94.69 222 CYS A C 1
ATOM 1735 O O . CYS A 1 222 ? -1.519 7.022 -6.845 1.00 94.69 222 CYS A O 1
ATOM 1737 N N . LEU A 1 223 ? 0.469 7.539 -5.923 1.00 93.00 223 LEU A N 1
ATOM 1738 C CA . LEU A 1 223 ? -0.090 7.992 -4.642 1.00 93.00 223 LEU A CA 1
ATOM 1739 C C . LEU A 1 223 ? -0.147 9.510 -4.525 1.00 93.00 223 LEU A C 1
ATOM 1741 O O . LEU A 1 223 ? -1.075 10.044 -3.915 1.00 93.00 223 LEU A O 1
ATOM 1745 N N . TYR A 1 224 ? 0.848 10.194 -5.084 1.00 89.56 224 TYR A N 1
ATOM 1746 C CA . TYR A 1 224 ? 0.996 11.639 -4.991 1.00 89.56 224 TYR A CA 1
ATOM 1747 C C . TYR A 1 224 ? 0.948 12.265 -6.377 1.00 89.56 224 TYR A C 1
ATOM 1749 O O . TYR A 1 224 ? 1.593 11.779 -7.301 1.00 89.56 224 TYR A O 1
ATOM 1757 N N . GLN A 1 225 ? 0.235 13.375 -6.491 1.00 84.81 225 GLN A N 1
ATOM 1758 C CA . GLN A 1 225 ? 0.145 14.185 -7.696 1.00 84.81 225 GLN A CA 1
ATOM 1759 C C . GLN A 1 225 ? 0.882 15.508 -7.467 1.00 84.81 225 GLN A C 1
ATOM 1761 O O . GLN A 1 225 ? 0.937 15.989 -6.332 1.00 84.81 225 GLN A O 1
ATOM 1766 N N . GLN A 1 226 ? 1.442 16.084 -8.538 1.00 77.88 226 GLN A N 1
ATOM 1767 C CA . GLN A 1 226 ? 2.037 17.430 -8.526 1.00 77.88 226 GLN A CA 1
ATOM 1768 C C . GLN A 1 226 ? 2.985 17.672 -7.332 1.00 77.88 226 GLN A C 1
ATOM 1770 O O . GLN A 1 226 ? 2.742 18.520 -6.471 1.00 77.88 226 GLN A O 1
ATOM 1775 N N . THR A 1 227 ? 4.050 16.881 -7.237 1.00 76.38 227 THR A N 1
ATOM 1776 C CA . THR A 1 227 ? 5.032 16.991 -6.154 1.00 76.38 227 THR A CA 1
ATOM 1777 C C . THR A 1 227 ? 6.092 18.046 -6.497 1.00 76.38 227 THR A C 1
ATOM 1779 O O . THR A 1 227 ? 6.562 18.105 -7.632 1.00 76.38 227 THR A O 1
ATOM 1782 N N . PHE A 1 228 ? 6.493 18.887 -5.533 1.00 78.62 228 PHE A N 1
ATOM 1783 C CA . PHE A 1 228 ? 7.464 19.970 -5.767 1.00 78.62 228 PHE A CA 1
ATOM 1784 C C . PHE A 1 228 ? 8.498 20.099 -4.646 1.00 78.62 228 PHE A C 1
ATOM 1786 O O . PHE A 1 228 ? 8.120 20.287 -3.489 1.00 78.62 228 PHE A O 1
ATOM 1793 N N . TYR A 1 229 ? 9.792 20.073 -4.987 1.00 77.75 229 TYR A N 1
ATOM 1794 C CA . TYR A 1 229 ? 10.882 20.341 -4.037 1.00 77.75 229 TYR A CA 1
ATOM 1795 C C . TYR A 1 229 ? 10.841 21.786 -3.523 1.00 77.75 229 TYR A C 1
ATOM 1797 O O . TYR A 1 229 ? 10.982 22.025 -2.326 1.00 77.75 229 TYR A O 1
ATOM 1805 N N . ASP A 1 230 ? 10.618 22.737 -4.429 1.00 79.25 230 ASP A N 1
ATOM 1806 C CA . ASP A 1 230 ? 10.480 24.170 -4.168 1.00 79.25 230 ASP A CA 1
ATOM 1807 C C . ASP A 1 230 ? 9.490 24.803 -5.168 1.00 79.25 230 ASP A C 1
ATOM 1809 O O . ASP A 1 230 ? 8.792 24.093 -5.891 1.00 79.25 230 ASP A O 1
ATOM 1813 N N . LYS A 1 231 ? 9.377 26.140 -5.201 1.00 74.62 231 LYS A N 1
ATOM 1814 C CA . LYS A 1 231 ? 8.464 26.851 -6.113 1.00 74.62 231 LYS A CA 1
ATOM 1815 C C . LYS A 1 231 ? 8.881 26.661 -7.578 1.00 74.62 231 LYS A C 1
ATOM 1817 O O . LYS A 1 231 ? 9.535 27.521 -8.157 1.00 74.62 231 LYS A O 1
ATOM 1822 N N . GLY A 1 232 ? 8.429 25.564 -8.176 1.00 73.81 232 GLY A N 1
ATOM 1823 C CA . GLY A 1 232 ? 8.568 25.268 -9.597 1.00 73.81 232 GLY A CA 1
ATOM 1824 C C . GLY A 1 232 ? 9.493 24.100 -9.914 1.00 73.81 232 GLY A C 1
ATOM 1825 O O . GLY A 1 232 ? 9.424 23.609 -11.038 1.00 73.81 232 GLY A O 1
ATOM 1826 N N . THR A 1 233 ? 10.300 23.606 -8.962 1.00 79.50 233 THR A N 1
ATOM 1827 C CA . THR A 1 233 ? 11.097 22.397 -9.198 1.00 79.50 233 THR A CA 1
ATOM 1828 C C . THR A 1 233 ? 10.268 21.157 -8.883 1.00 79.50 233 THR A C 1
ATOM 1830 O O . THR A 1 233 ? 9.974 20.887 -7.714 1.00 79.50 233 THR A O 1
ATOM 1833 N N . PRO A 1 234 ? 9.906 20.367 -9.896 1.00 76.69 234 PRO A N 1
ATOM 1834 C CA . PRO A 1 234 ? 9.136 19.157 -9.691 1.00 76.69 234 PRO A CA 1
ATOM 1835 C C . PRO A 1 234 ? 9.945 18.106 -8.946 1.00 76.69 234 PRO A C 1
ATOM 1837 O O . PRO A 1 234 ? 11.123 17.873 -9.236 1.00 76.69 234 PRO A O 1
ATOM 1840 N N . ALA A 1 235 ? 9.290 17.483 -7.979 1.00 83.25 235 ALA A N 1
ATOM 1841 C CA . ALA A 1 235 ? 9.828 16.359 -7.247 1.00 83.25 235 ALA A CA 1
ATOM 1842 C C . ALA A 1 235 ? 9.502 15.041 -7.972 1.00 83.25 235 ALA A C 1
ATOM 1844 O O . ALA A 1 235 ? 8.675 15.010 -8.887 1.00 83.25 235 ALA A O 1
ATOM 1845 N N . PRO A 1 236 ? 10.162 13.939 -7.591 1.00 85.81 236 PRO A N 1
ATOM 1846 C CA . PRO A 1 236 ? 9.847 12.632 -8.123 1.00 85.81 236 PRO A CA 1
ATOM 1847 C C . PRO A 1 236 ? 8.411 12.234 -7.776 1.00 85.81 236 PRO A C 1
ATOM 1849 O O . PRO A 1 236 ? 7.848 12.629 -6.745 1.00 85.81 236 PRO A O 1
ATOM 1852 N N . GLN A 1 237 ? 7.830 11.412 -8.636 1.00 89.25 237 GLN A N 1
ATOM 1853 C CA . GLN A 1 237 ? 6.548 10.784 -8.399 1.00 89.25 237 GLN A CA 1
ATOM 1854 C C . GLN A 1 237 ? 6.735 9.588 -7.461 1.00 89.25 237 GLN A C 1
ATOM 1856 O O . GLN A 1 237 ? 7.546 8.706 -7.724 1.00 89.25 237 GLN A O 1
ATOM 1861 N N . THR A 1 238 ? 5.946 9.516 -6.394 1.00 91.25 238 THR A N 1
ATOM 1862 C CA . THR A 1 238 ? 5.972 8.382 -5.461 1.00 91.25 238 THR A CA 1
ATOM 1863 C C . THR A 1 238 ? 4.694 7.563 -5.593 1.00 91.25 238 THR A C 1
ATOM 1865 O O . THR A 1 238 ? 3.594 8.117 -5.705 1.00 91.25 238 THR A O 1
ATOM 1868 N N . GLY A 1 239 ? 4.814 6.242 -5.525 1.00 94.44 239 GLY A N 1
ATOM 1869 C CA . GLY A 1 239 ? 3.660 5.360 -5.630 1.00 94.44 239 GLY A CA 1
ATOM 1870 C C . GLY A 1 239 ? 3.883 3.959 -5.081 1.00 94.44 239 GLY A C 1
ATOM 1871 O O . GLY A 1 239 ? 4.868 3.685 -4.397 1.00 94.44 239 GLY A O 1
ATOM 1872 N N . LEU A 1 240 ? 2.927 3.080 -5.357 1.00 97.06 240 LEU A N 1
ATOM 1873 C CA . LEU A 1 240 ? 2.917 1.682 -4.938 1.00 97.06 240 LEU A CA 1
ATOM 1874 C C . LEU A 1 240 ? 3.251 0.763 -6.107 1.00 97.06 240 LEU A C 1
ATOM 1876 O O . LEU A 1 240 ? 2.855 1.032 -7.240 1.00 97.06 240 LEU A O 1
ATOM 1880 N N . LEU A 1 241 ? 3.902 -0.355 -5.803 1.00 97.94 241 LEU A N 1
ATOM 1881 C CA . LEU A 1 241 ? 4.063 -1.481 -6.717 1.00 97.94 241 LEU A CA 1
ATOM 1882 C C . LEU A 1 241 ? 3.095 -2.584 -6.293 1.00 97.94 241 LEU A C 1
ATOM 1884 O O . LEU A 1 241 ? 3.183 -3.100 -5.174 1.00 97.94 241 LEU A O 1
ATOM 1888 N N . LEU A 1 242 ? 2.166 -2.924 -7.181 1.00 98.12 242 LEU A N 1
ATOM 1889 C CA . LEU A 1 242 ? 1.176 -3.975 -6.981 1.00 98.12 242 LEU A CA 1
ATOM 1890 C C . LEU A 1 242 ? 1.450 -5.155 -7.918 1.00 98.12 242 LEU A C 1
ATOM 1892 O O . LEU A 1 242 ? 1.827 -4.964 -9.073 1.00 98.12 242 LEU A O 1
ATOM 1896 N N . LYS A 1 243 ? 1.208 -6.370 -7.429 1.00 97.25 243 LYS A N 1
ATOM 1897 C CA . LYS A 1 243 ? 1.212 -7.612 -8.208 1.00 97.25 243 LYS A CA 1
ATOM 1898 C C . LYS A 1 243 ? -0.213 -8.135 -8.325 1.00 97.25 243 LYS A C 1
ATOM 1900 O O . LYS A 1 243 ? -0.885 -8.278 -7.304 1.00 97.25 243 LYS A O 1
ATOM 1905 N N . GLU A 1 244 ? -0.675 -8.415 -9.537 1.00 96.75 244 GLU A N 1
ATOM 1906 C CA . GLU A 1 244 ? -1.946 -9.111 -9.749 1.00 96.75 244 GLU A CA 1
ATOM 1907 C C . GLU A 1 244 ? -1.780 -10.595 -9.400 1.00 96.75 244 GLU A C 1
ATOM 1909 O O . GLU A 1 244 ? -0.877 -11.261 -9.902 1.00 96.75 244 GLU A O 1
ATOM 1914 N N . LEU A 1 245 ? -2.635 -11.107 -8.515 1.00 94.75 245 LEU A N 1
ATOM 1915 C CA . LEU A 1 245 ? -2.607 -12.501 -8.064 1.00 94.75 245 LEU A CA 1
ATOM 1916 C C . LEU A 1 245 ? -3.679 -13.361 -8.747 1.00 94.75 245 LEU A C 1
ATOM 1918 O O . LEU A 1 245 ? -3.513 -14.571 -8.885 1.00 94.75 245 LEU A O 1
ATOM 1922 N N . GLY A 1 246 ? -4.795 -12.752 -9.147 1.00 93.62 246 GLY A N 1
ATOM 1923 C CA . GLY A 1 246 ? -5.925 -13.447 -9.754 1.00 93.62 246 GLY A CA 1
ATOM 1924 C C . GLY A 1 246 ? -7.227 -12.673 -9.587 1.00 93.62 246 GLY A C 1
ATOM 1925 O O . GLY A 1 246 ? -7.227 -11.447 -9.501 1.00 93.62 246 GLY A O 1
ATOM 1926 N N . THR A 1 247 ? -8.351 -13.387 -9.519 1.00 93.88 247 THR A N 1
ATOM 1927 C CA . THR A 1 247 ? -9.684 -12.796 -9.336 1.00 93.88 247 THR A CA 1
ATOM 1928 C C . THR A 1 247 ? -10.475 -13.508 -8.241 1.00 93.88 247 THR A C 1
ATOM 1930 O O . THR A 1 247 ? -10.357 -14.719 -8.039 1.00 93.88 247 THR A O 1
ATOM 1933 N N . VAL A 1 248 ? -11.310 -12.755 -7.524 1.00 90.25 248 VAL A N 1
ATOM 1934 C CA . VAL A 1 248 ? -12.248 -13.294 -6.536 1.00 90.25 248 VAL A CA 1
ATOM 1935 C C . VAL A 1 248 ? -13.351 -14.048 -7.267 1.00 90.25 248 VAL A C 1
ATOM 1937 O O . VAL A 1 248 ? -14.113 -13.462 -8.035 1.00 90.25 248 VAL A O 1
ATOM 1940 N N . ARG A 1 249 ? -13.505 -15.345 -6.979 1.00 85.38 249 ARG A N 1
ATOM 1941 C CA . ARG A 1 249 ? -14.434 -16.229 -7.714 1.00 85.38 249 ARG A CA 1
ATOM 1942 C C . ARG A 1 249 ? -15.886 -15.746 -7.718 1.00 85.38 249 ARG A C 1
ATOM 1944 O O . ARG A 1 249 ? -16.610 -16.005 -8.668 1.00 85.38 249 ARG A O 1
ATOM 1951 N N . LYS A 1 250 ? -16.326 -15.097 -6.636 1.00 88.12 250 LYS A N 1
ATOM 1952 C CA . LYS A 1 250 ? -17.723 -14.664 -6.465 1.00 88.12 250 LYS A CA 1
ATOM 1953 C C . LYS A 1 250 ? -18.040 -13.336 -7.147 1.00 88.12 250 LYS A C 1
ATOM 1955 O O . LYS A 1 250 ? -19.170 -13.151 -7.578 1.00 88.12 250 LYS A O 1
ATOM 1960 N N . THR A 1 251 ? -17.086 -12.408 -7.178 1.00 91.69 251 THR A N 1
ATOM 1961 C CA . THR A 1 251 ? -17.326 -11.020 -7.604 1.00 91.69 251 THR A CA 1
ATOM 1962 C C . THR A 1 251 ? -16.611 -10.661 -8.903 1.00 91.69 251 THR A C 1
ATOM 1964 O O . THR A 1 251 ? -16.934 -9.642 -9.497 1.00 91.69 251 THR A O 1
ATOM 1967 N N . GLY A 1 252 ? -15.639 -11.466 -9.343 1.00 93.56 252 GLY A N 1
ATOM 1968 C CA . GLY A 1 252 ? -14.789 -11.170 -10.499 1.00 93.56 252 GLY A CA 1
ATOM 1969 C C . GLY A 1 252 ? -13.752 -10.068 -10.251 1.00 93.56 252 GLY A C 1
ATOM 1970 O O . GLY A 1 252 ? -12.963 -9.773 -11.144 1.00 93.56 252 GLY A O 1
ATOM 1971 N N . GLN A 1 253 ? -13.721 -9.476 -9.053 1.00 95.25 253 GLN A N 1
ATOM 1972 C CA . GLN A 1 253 ? -12.771 -8.419 -8.697 1.00 95.25 253 GLN A CA 1
ATOM 1973 C C . GLN A 1 253 ? -11.342 -8.948 -8.744 1.00 95.25 253 GLN A C 1
ATOM 1975 O O . GLN A 1 253 ? -11.085 -10.064 -8.285 1.00 95.25 253 GLN A O 1
ATOM 1980 N N . LYS A 1 254 ? -10.401 -8.150 -9.254 1.00 97.00 254 LYS A N 1
ATOM 1981 C CA . LYS A 1 254 ? -8.992 -8.556 -9.265 1.00 97.00 254 LYS A CA 1
ATOM 1982 C C . LYS A 1 254 ? -8.420 -8.499 -7.858 1.00 97.00 254 LYS A C 1
ATOM 1984 O O . LYS A 1 254 ? -8.663 -7.547 -7.117 1.00 97.00 254 LYS A O 1
ATOM 1989 N N . VAL A 1 255 ? -7.640 -9.510 -7.507 1.00 96.56 255 VAL A N 1
ATOM 1990 C CA . VAL A 1 255 ? -6.896 -9.548 -6.255 1.00 96.56 255 VAL A CA 1
ATOM 1991 C C . VAL A 1 255 ? -5.482 -9.076 -6.524 1.00 96.56 255 VAL A C 1
ATOM 1993 O O . VAL A 1 255 ? -4.785 -9.625 -7.378 1.00 96.56 255 VAL A O 1
ATOM 1996 N N . MET A 1 256 ? -5.069 -8.065 -5.774 1.00 97.75 256 MET A N 1
ATOM 1997 C CA . MET A 1 256 ? -3.752 -7.461 -5.863 1.00 97.75 256 MET A CA 1
ATOM 1998 C C . MET A 1 256 ? -3.004 -7.658 -4.546 1.00 97.75 256 MET A C 1
ATOM 2000 O O . MET A 1 256 ? -3.602 -7.763 -3.474 1.00 97.75 256 MET A O 1
ATOM 2004 N N . LEU A 1 257 ? -1.681 -7.634 -4.620 1.00 97.00 257 LEU A N 1
ATOM 2005 C CA . LEU A 1 257 ? -0.803 -7.591 -3.460 1.00 97.00 257 LEU A CA 1
ATOM 2006 C C . LEU A 1 257 ? 0.134 -6.402 -3.593 1.00 97.00 257 LEU A C 1
ATOM 2008 O O . LEU A 1 257 ? 0.786 -6.257 -4.628 1.00 97.00 257 LEU A O 1
ATOM 2012 N N . LYS A 1 258 ? 0.247 -5.569 -2.557 1.00 97.69 258 LYS A N 1
ATOM 2013 C CA . LYS A 1 258 ? 1.314 -4.573 -2.523 1.00 97.69 258 LYS A CA 1
ATOM 2014 C C . LYS A 1 258 ? 2.633 -5.275 -2.227 1.00 97.69 258 LYS A C 1
ATOM 2016 O O . LYS A 1 258 ? 2.807 -5.857 -1.163 1.00 97.69 258 LYS A O 1
ATOM 2021 N N . ILE A 1 259 ? 3.562 -5.183 -3.171 1.00 96.69 259 ILE A N 1
ATOM 2022 C CA . ILE A 1 259 ? 4.888 -5.807 -3.080 1.00 96.69 259 ILE A CA 1
ATOM 2023 C C . ILE A 1 259 ? 6.010 -4.778 -2.935 1.00 96.69 259 ILE A C 1
ATOM 2025 O O . ILE A 1 259 ? 7.152 -5.148 -2.692 1.00 96.69 259 ILE A O 1
ATOM 2029 N N . GLY A 1 260 ? 5.704 -3.485 -3.057 1.00 96.81 260 GLY A N 1
ATOM 2030 C CA . GLY A 1 260 ? 6.722 -2.453 -2.949 1.00 96.81 260 GLY A CA 1
ATOM 2031 C C . GLY A 1 260 ? 6.208 -1.030 -3.109 1.00 96.81 260 GLY A C 1
ATOM 2032 O O . GLY A 1 260 ? 5.001 -0.771 -3.139 1.00 96.81 260 GLY A O 1
ATOM 2033 N N . VAL A 1 261 ? 7.156 -0.106 -3.226 1.00 96.56 261 VAL A N 1
ATOM 2034 C CA . VAL A 1 261 ? 6.937 1.296 -3.609 1.00 96.56 261 VAL A CA 1
ATOM 2035 C C . VAL A 1 261 ? 7.995 1.731 -4.605 1.00 96.56 261 VAL A C 1
ATOM 2037 O O . VAL A 1 261 ? 9.046 1.102 -4.729 1.00 96.56 261 VAL A O 1
ATOM 2040 N N . TYR A 1 262 ? 7.733 2.843 -5.275 1.00 94.94 262 TYR A N 1
ATOM 2041 C CA . TYR A 1 262 ? 8.698 3.476 -6.158 1.00 94.94 262 TYR A CA 1
ATOM 2042 C C . TYR A 1 262 ? 8.765 4.982 -5.915 1.00 94.94 262 TYR A C 1
ATOM 2044 O O . TYR A 1 262 ? 7.825 5.592 -5.397 1.00 94.94 262 TYR A O 1
ATOM 2052 N N . LEU A 1 263 ? 9.882 5.558 -6.343 1.00 92.31 263 LEU A N 1
ATOM 2053 C CA . LEU A 1 263 ? 10.147 6.979 -6.480 1.00 92.31 263 LEU A CA 1
ATOM 2054 C C . LEU A 1 263 ? 10.702 7.197 -7.895 1.00 92.31 263 LEU A C 1
ATOM 2056 O O . LEU A 1 263 ? 11.867 6.903 -8.154 1.00 92.31 263 LEU A O 1
ATOM 2060 N N . ALA A 1 264 ? 9.858 7.665 -8.810 1.00 89.94 264 ALA A N 1
ATOM 2061 C CA . ALA A 1 264 ? 10.178 7.807 -10.222 1.00 89.94 264 ALA A CA 1
ATOM 2062 C C . ALA A 1 264 ? 10.510 9.256 -10.583 1.00 89.94 264 ALA A C 1
ATOM 2064 O O . ALA A 1 264 ? 9.774 10.181 -10.237 1.00 89.94 264 ALA A O 1
ATOM 2065 N N . ASN A 1 265 ? 11.597 9.464 -11.321 1.00 81.81 265 ASN A N 1
ATOM 2066 C CA . ASN A 1 265 ? 12.045 10.790 -11.756 1.00 81.81 265 ASN A CA 1
ATOM 2067 C C . ASN A 1 265 ? 11.329 11.294 -13.023 1.00 81.81 265 ASN A C 1
ATOM 2069 O O . ASN A 1 265 ? 11.655 12.372 -13.529 1.00 81.81 265 ASN A O 1
ATOM 2073 N N . CYS A 1 266 ? 10.371 10.532 -13.555 1.00 68.38 266 CYS A N 1
ATOM 2074 C CA . CYS A 1 266 ? 9.689 10.879 -14.794 1.00 68.38 266 CYS A CA 1
ATOM 2075 C C . CYS A 1 266 ? 8.827 12.144 -14.637 1.00 68.38 266 CYS A C 1
ATOM 2077 O O . CYS A 1 266 ? 8.030 12.271 -13.710 1.00 68.38 266 CYS A O 1
ATOM 2079 N N . ARG A 1 267 ? 8.975 13.105 -15.563 1.00 64.44 267 ARG A N 1
ATOM 2080 C CA . ARG A 1 267 ? 8.152 14.328 -15.581 1.00 64.44 267 ARG A CA 1
ATOM 2081 C C . ARG A 1 267 ? 6.790 14.139 -16.252 1.00 64.44 267 ARG A C 1
ATOM 2083 O O . ARG A 1 267 ? 5.867 14.891 -15.968 1.00 64.44 267 ARG A O 1
ATOM 2090 N N . ALA A 1 268 ? 6.644 13.136 -17.116 1.00 60.62 268 ALA A N 1
ATOM 2091 C CA . ALA A 1 268 ? 5.383 12.866 -17.809 1.00 60.62 268 ALA A CA 1
ATOM 2092 C C . ALA A 1 268 ? 4.291 12.289 -16.884 1.00 60.62 268 ALA A C 1
ATOM 2094 O O . ALA A 1 268 ? 3.130 12.212 -17.270 1.00 60.62 268 ALA A O 1
ATOM 2095 N N . THR A 1 269 ? 4.633 11.946 -15.639 1.00 62.59 269 THR A N 1
ATOM 2096 C CA . THR A 1 269 ? 3.724 11.375 -14.635 1.00 62.59 269 THR A CA 1
ATOM 2097 C C . THR A 1 269 ? 3.139 12.414 -13.668 1.00 62.59 269 THR A C 1
ATOM 2099 O O . THR A 1 269 ? 2.676 12.047 -12.590 1.00 62.59 269 THR A O 1
ATOM 2102 N N . TRP A 1 270 ? 3.205 13.718 -13.962 1.00 70.94 270 TRP A N 1
ATOM 2103 C CA . TRP A 1 270 ? 2.752 14.739 -12.998 1.00 70.94 270 TRP A CA 1
ATOM 2104 C C . TRP A 1 270 ? 1.242 14.817 -12.845 1.00 70.94 270 TRP A C 1
ATOM 2106 O O . TRP A 1 270 ? 0.759 15.165 -11.765 1.00 70.94 270 TRP A O 1
ATOM 2116 N N . ASP A 1 271 ? 0.524 14.495 -13.916 1.00 82.38 271 ASP A N 1
ATOM 2117 C CA . ASP A 1 271 ? -0.929 14.508 -13.967 1.00 82.38 271 ASP A CA 1
ATOM 2118 C C . ASP A 1 271 ? -1.418 13.138 -14.435 1.00 82.38 271 ASP A C 1
ATOM 2120 O O . ASP A 1 271 ? -1.814 12.929 -15.579 1.00 82.38 271 ASP A O 1
ATOM 2124 N N . VAL A 1 272 ? -1.254 12.146 -13.558 1.00 90.25 272 VAL A N 1
ATOM 2125 C CA . VAL A 1 272 ? -1.795 10.811 -13.813 1.00 90.25 272 VAL A CA 1
ATOM 2126 C C . VAL A 1 272 ? -3.301 10.893 -13.634 1.00 90.25 272 VAL A C 1
ATOM 2128 O O . VAL A 1 272 ? -3.781 11.238 -12.557 1.00 90.25 272 VAL A O 1
ATOM 2131 N N . GLU A 1 273 ? -4.047 10.575 -14.684 1.00 93.31 273 GLU A N 1
ATOM 2132 C CA . GLU A 1 273 ? -5.500 10.551 -14.609 1.00 93.31 273 GLU A CA 1
ATOM 2133 C C . GLU A 1 273 ? -5.998 9.369 -13.769 1.00 93.31 273 GLU A C 1
ATOM 2135 O O . GLU A 1 273 ? -5.405 8.285 -13.718 1.00 93.31 273 GLU A O 1
ATOM 2140 N N . SER A 1 274 ? -7.142 9.570 -13.115 1.00 96.00 274 SER A N 1
ATOM 2141 C CA . SER A 1 274 ? -7.810 8.491 -12.391 1.00 96.00 274 SER A CA 1
ATOM 2142 C C . SER A 1 274 ? -8.432 7.514 -13.384 1.00 96.00 274 SER A C 1
ATOM 2144 O O . SER A 1 274 ? -9.298 7.882 -14.168 1.00 96.00 274 SER A O 1
ATOM 2146 N N . THR A 1 275 ? -8.014 6.256 -13.314 1.00 96.94 275 THR A N 1
ATOM 2147 C CA . THR A 1 275 ? -8.573 5.153 -14.096 1.00 96.94 275 THR A CA 1
ATOM 2148 C C . THR A 1 275 ? -9.543 4.355 -13.232 1.00 96.94 275 THR A C 1
ATOM 2150 O O . THR A 1 275 ? -9.249 4.082 -12.063 1.00 96.94 275 THR A O 1
ATOM 2153 N N . GLU A 1 276 ? -10.690 3.970 -13.793 1.00 98.00 276 GLU A N 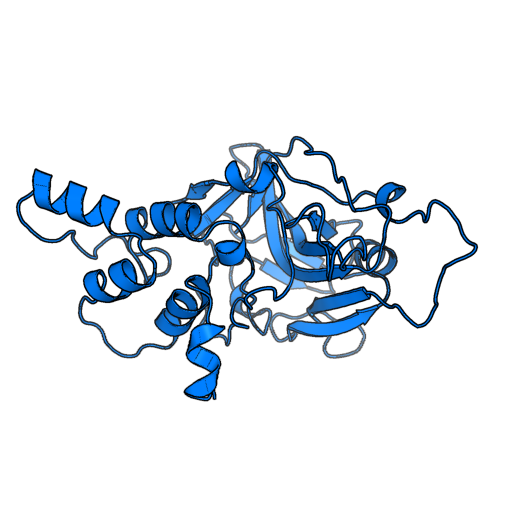1
ATOM 2154 C CA . GLU A 1 276 ? -11.594 3.022 -13.143 1.00 98.00 276 GLU A CA 1
ATOM 2155 C C . GLU A 1 276 ? -10.957 1.636 -13.086 1.00 98.00 276 GLU A C 1
ATOM 2157 O O . GLU A 1 276 ? -10.453 1.103 -14.074 1.00 98.00 276 GLU A O 1
ATOM 2162 N N . VAL A 1 277 ? -10.982 1.052 -11.899 1.00 97.56 277 VAL A N 1
ATOM 2163 C CA . VAL A 1 277 ? -10.450 -0.276 -11.624 1.00 97.56 277 VAL A CA 1
ATOM 2164 C C . VAL A 1 277 ? -11.418 -1.011 -10.707 1.00 97.56 277 VAL A C 1
ATOM 2166 O O . VAL A 1 277 ? -12.335 -0.419 -10.142 1.00 97.56 277 VAL A O 1
ATOM 2169 N N . ASP A 1 278 ? -11.227 -2.313 -10.532 1.00 97.00 278 ASP A N 1
ATOM 2170 C CA . ASP A 1 278 ? -11.986 -3.052 -9.529 1.00 97.00 278 ASP A CA 1
ATOM 2171 C C . ASP A 1 278 ? -11.103 -4.062 -8.807 1.00 97.00 278 ASP A C 1
ATOM 2173 O O . ASP A 1 278 ? -11.032 -5.244 -9.165 1.00 97.00 278 ASP A O 1
ATOM 2177 N N . TRP A 1 279 ? -10.362 -3.548 -7.827 1.00 98.00 279 TRP A N 1
ATOM 2178 C CA . TRP A 1 279 ? -9.321 -4.285 -7.130 1.00 98.00 279 TRP A CA 1
ATOM 2179 C C . TRP A 1 279 ? -9.637 -4.457 -5.648 1.00 98.00 279 TRP A C 1
ATOM 2181 O O . TRP A 1 279 ? -10.154 -3.556 -4.982 1.00 98.00 279 TRP A O 1
ATOM 2191 N N . ILE A 1 280 ? -9.240 -5.608 -5.121 1.00 97.00 280 ILE A N 1
ATOM 2192 C CA . ILE A 1 280 ? -9.074 -5.856 -3.693 1.00 97.00 280 ILE A CA 1
ATOM 2193 C C . ILE A 1 280 ? -7.583 -6.065 -3.458 1.00 97.00 280 ILE A C 1
ATOM 2195 O O . ILE A 1 280 ? -7.003 -7.015 -3.980 1.00 97.00 280 ILE A O 1
ATOM 2199 N N . VAL A 1 281 ? -6.963 -5.177 -2.687 1.00 97.19 281 VAL A N 1
ATOM 2200 C CA . VAL A 1 281 ? -5.562 -5.316 -2.284 1.00 97.19 281 VAL A CA 1
ATOM 2201 C C . VAL A 1 281 ? -5.506 -5.971 -0.908 1.00 97.19 281 VAL A C 1
ATOM 2203 O O . VAL A 1 281 ? -6.124 -5.460 0.026 1.00 97.19 281 VAL A O 1
ATOM 2206 N N . MET A 1 282 ? -4.817 -7.108 -0.805 1.00 94.00 282 MET A N 1
ATOM 2207 C CA . MET A 1 282 ? -4.781 -7.964 0.396 1.00 94.00 282 MET A CA 1
ATOM 2208 C C . MET A 1 282 ? -3.883 -7.446 1.510 1.00 94.00 282 MET A C 1
ATOM 2210 O O . MET A 1 282 ? -2.965 -6.651 1.231 1.00 94.00 282 MET A O 1
#

Foldseek 3Di:
DDDPVCPVFAQLLLLLLVQQPDPDDDDPLVVNCVSLVQCPLQVVVCVPPVDGDDQPQDQLSGHAQSSVQSSCLSSFLLQQAKAFFFLLLCPPQWDFDPLDTAGHDPQQAQLRRGSYGNDPTRIDGRTDDPWDWDFDPQSNVWGQDSNNKIWGFKFLWDDPQLQDAPDPPPPDVVQFKKKFFFDAPPPLGDDRGTTRHIDGHHPVVCQVDRRPCVNKGKIWTFGTAQIARDDPHTFFTKTFIKIFNAADPPPRATEIETGIMIGHPGPSSRCRDMDGHTYIYD

Organism: NCBI:txid1903189

Secondary structure (DSSP, 8-state):
---GGGGGGB-HHHHHHHHHT----S--HHHHHHHHT--HHHHHHHHHHSSPPPSSSEETTTEEHHHHHHHHHHHGGGGG--EESBGGGGBTTEEEETTEEEE--TT----TTSSS-SSS--EE--BPPSSEEEE-GGGGG-EE-TTS-EEEEEEEEPPGGGGS-S-GGG--TT--EEEEEE--SBTTB--TT-BEEEEEE-HHHHHHHTT-TTTS-EEEEE-EEEEESSSS-BPPEEEEEEEEEEE-TTT-PEEEEEEEEEEE--STTTTPPEEEEEEEE-

Radius of gyration: 19.13 Å; chains: 1; bounding box: 46×49×53 Å